Protein AF-A0A645BBX8-F1 (afdb_monomer)

Foldseek 3Di:
DKDKDKAWALAPVRRLVRRCVVVVHDSVQKDKDWPDGWDQDPPNPDTDITIMMIMHDDDDDDDDDPPDPDPPLVVLLVQLQVLLVVVCVVVVNPFWHWDWDDDRLEIEIEIDDPSDCVCCPDLNPNVVVSQVVSQVRSVVDDDDRHRYHYDYPNSVVVSLVVLLVVLVVVLVVCQVQQDKDKDFFDDPVSVVSSQVSVVVDAQKHKDWDDDPRRITIMIGGPDRDDDPPPPPPDDPPPPPPPPPDDDDDDDDDDDDDDDDDDDDDDDDDDDDDDDDDPPDPDDDPDDDDPDDPDDDDDDPPPVVPPDPPDDDDDD

Secondary structure (DSSP, 8-state):
-EEEEEEEESSHHHHHHHHHHHHTS-GGG-EEEEEE--EE-TTSS-EEPEEEEEEEEPPPS----------S-HHHHHHHHHHHHHHHHHTT--SEEEEEEEETTEEEEEEEE---HHHH-GGGHHHHHHHHHHHHHHTTSSSSPPEEEEEETTHHHHHHHHHHHHHHHHHHHHHHH---EEPPP--HHHHHHHHHHHHTSTTEEEEEES-TTS-EEEEEESSPPPP--S--SSSSSS--------PPP------------------------------------PPPPP----S--PPPPGGGGGS-SS-----

Organism: NCBI:txid1076179

InterPro domains:
  IPR001374 R3H domain [PF01424] (162-220)
  IPR001374 R3H domain [PS51061] (157-223)
  IPR001374 R3H domain [SM00393] (143-222)
  IPR015946 K homology domain-like, alpha/beta [G3DSA:3.30.300.20] (77-157)
  IPR032782 RNA-binding protein KhpB, N-terminal [PF14804] (8-54)
  IPR032782 RNA-binding protein KhpB, N-terminal [SM01245] (6-57)
  IPR034079 RNA-binding protein KhpB, R3H domain [cd02644] (156-220)
  IPR036867 R3H domain superfamily [G3DSA:3.30.1370.50] (158-240)
  IPR036867 R3H domain superfamily [SSF82708] (163-222)
  IPR038008 Jag, KH domain [cd02414] (79-158)
  IPR038247 Jag, N-terminal domain superfamily [G3DSA:3.30.30.80] (2-55)
  IPR039247 RNA-binding protein KhpB [MF_00867] (4-222)
  IPR039247 RNA-binding protein KhpB [NF041568] (5-220)
  IPR039247 RNA-binding protein KhpB [PTHR35800] (4-221)

Sequence (315 aa):
MIREIIATGRTVDAAIDAGCEQLGLPRDEIDFEIIEMPHKGFLGLSQTPAKVRVFKEEPDAEVPETSEKVPDLGGKIQVAQQYVLDIVKAMGLDQVTVSATQEENNVTLKINGDVSGVAIGRRGETLDALQYLTGLAANRVEGDYLRVIIDSGNYRERRRNTLEQLAKKLAAAVIKTGRNTTLEPMNPYERRIIHATISEIEGVTSASVGEEPNRCVIISSTNPRPQPSGDRYDNRSRNKPNRSGSRPSGGHRDGNFRGNSGNNHGVNRDNRDSRDGNRNRGPRREKPAPYKESSKREVAPAEAVNQPLYGKIDL

pLDDT: mean 73.35, std 19.34, range [34.62, 97.62]

Structure (mmCIF, N/CA/C/O backbone):
data_AF-A0A645BBX8-F1
#
_entry.id   AF-A0A645BBX8-F1
#
loop_
_atom_site.group_PDB
_atom_site.id
_atom_site.type_symbol
_atom_site.label_atom_id
_atom_site.label_alt_id
_atom_site.label_comp_id
_atom_site.label_asym_id
_atom_site.label_entity_id
_atom_site.label_seq_id
_atom_site.pdbx_PDB_ins_code
_atom_site.Cartn_x
_atom_site.Cartn_y
_atom_site.Cartn_z
_atom_site.occupancy
_atom_site.B_iso_or_equiv
_atom_site.auth_seq_id
_atom_site.auth_comp_id
_atom_site.auth_asym_id
_atom_site.auth_atom_id
_atom_site.pdbx_PDB_model_num
ATOM 1 N N . MET A 1 1 ? 2.340 -1.972 33.700 1.00 53.44 1 MET A N 1
ATOM 2 C CA . MET A 1 1 ? 1.983 -3.163 34.543 1.00 53.44 1 MET A CA 1
ATOM 3 C C . MET A 1 1 ? 1.667 -2.725 35.981 1.00 53.44 1 MET A C 1
ATOM 5 O O . MET A 1 1 ? 2.307 -1.792 36.446 1.00 53.44 1 MET A O 1
ATOM 9 N N . ILE A 1 2 ? 0.743 -3.384 36.706 1.00 73.75 2 ILE A N 1
ATOM 10 C CA . ILE A 1 2 ? 0.444 -3.069 38.126 1.00 73.75 2 ILE A CA 1
ATOM 11 C C . ILE A 1 2 ? 1.350 -3.901 39.043 1.00 73.75 2 ILE A C 1
ATOM 13 O O . ILE A 1 2 ? 1.329 -5.132 38.977 1.00 73.75 2 ILE A O 1
ATOM 17 N N . ARG A 1 3 ? 2.134 -3.242 39.904 1.00 77.31 3 ARG A N 1
ATOM 18 C CA . ARG A 1 3 ? 2.897 -3.896 40.980 1.00 77.31 3 ARG A CA 1
ATOM 19 C C . ARG A 1 3 ? 2.106 -3.789 42.276 1.00 77.31 3 ARG A C 1
ATOM 21 O O . ARG A 1 3 ? 1.804 -2.677 42.694 1.00 77.31 3 ARG A O 1
ATOM 28 N N . GLU A 1 4 ? 1.792 -4.915 42.914 1.00 82.62 4 GLU A N 1
ATOM 29 C CA . GLU A 1 4 ? 1.041 -4.946 44.175 1.00 82.62 4 GLU A CA 1
ATOM 30 C C . GLU A 1 4 ? 1.699 -5.828 45.240 1.00 82.62 4 GLU A C 1
ATOM 32 O O . GLU A 1 4 ? 2.286 -6.867 44.931 1.00 82.62 4 GLU A O 1
ATOM 37 N N . ILE A 1 5 ? 1.581 -5.412 46.502 1.00 84.81 5 ILE A N 1
ATOM 38 C CA . ILE A 1 5 ? 2.051 -6.133 47.688 1.00 84.81 5 ILE A CA 1
ATOM 39 C C . ILE A 1 5 ? 1.007 -6.002 48.803 1.00 84.81 5 ILE A C 1
ATOM 41 O O . ILE A 1 5 ? 0.393 -4.953 48.986 1.00 84.81 5 ILE A O 1
ATOM 45 N N . ILE A 1 6 ? 0.805 -7.072 49.575 1.00 87.56 6 ILE A N 1
ATOM 46 C CA . ILE A 1 6 ? -0.043 -7.054 50.772 1.00 87.56 6 ILE A CA 1
ATOM 47 C C . ILE A 1 6 ? 0.866 -7.051 51.998 1.00 87.56 6 ILE A C 1
ATOM 49 O O . ILE A 1 6 ? 1.561 -8.032 52.262 1.00 87.56 6 ILE A O 1
ATOM 53 N N . ALA A 1 7 ? 0.833 -5.960 52.756 1.00 85.31 7 ALA A N 1
ATOM 54 C CA . ALA A 1 7 ? 1.637 -5.775 53.955 1.00 85.31 7 ALA A CA 1
ATOM 55 C C . ALA A 1 7 ? 0.769 -5.803 55.220 1.00 85.31 7 ALA A C 1
ATOM 57 O O . ALA A 1 7 ? -0.411 -5.438 55.214 1.00 85.31 7 ALA A O 1
ATOM 58 N N . THR A 1 8 ? 1.361 -6.259 56.326 1.00 86.06 8 THR A N 1
ATOM 59 C CA . THR A 1 8 ? 0.680 -6.374 57.621 1.00 86.06 8 THR A CA 1
ATOM 60 C C . THR A 1 8 ? 1.429 -5.616 58.708 1.00 86.06 8 THR A C 1
ATOM 62 O O . THR A 1 8 ? 2.644 -5.764 58.820 1.00 86.06 8 THR A O 1
ATOM 65 N N . GLY A 1 9 ? 0.717 -4.866 59.549 1.00 85.12 9 GLY A N 1
ATOM 66 C CA . GLY A 1 9 ? 1.308 -4.015 60.585 1.00 85.12 9 GLY A CA 1
ATOM 67 C C . GLY A 1 9 ? 0.470 -3.948 61.859 1.00 85.12 9 GLY A C 1
ATOM 68 O O . GLY A 1 9 ? -0.694 -4.333 61.888 1.00 85.12 9 GLY A O 1
ATOM 69 N N . ARG A 1 10 ? 1.056 -3.458 62.959 1.00 82.69 10 ARG A N 1
ATOM 70 C CA . ARG A 1 10 ? 0.317 -3.259 64.227 1.00 82.69 10 ARG A CA 1
ATOM 71 C C . ARG A 1 10 ? -0.706 -2.123 64.141 1.00 82.69 10 ARG A C 1
ATOM 73 O O . ARG A 1 10 ? -1.694 -2.127 64.866 1.00 82.69 10 ARG A O 1
ATOM 80 N N . THR A 1 11 ? -0.456 -1.164 63.261 1.00 85.50 11 THR A N 1
ATOM 81 C CA . THR A 1 11 ? -1.343 -0.057 62.903 1.00 85.50 11 THR A CA 1
ATOM 82 C C . THR A 1 11 ? -1.445 0.011 61.383 1.00 85.50 11 THR A C 1
ATOM 84 O O . THR A 1 11 ? -0.630 -0.593 60.683 1.00 85.50 11 THR A O 1
ATOM 87 N N . VAL A 1 12 ? -2.440 0.738 60.873 1.00 82.25 12 VAL A N 1
ATOM 88 C CA . VAL A 1 12 ? -2.598 0.958 59.428 1.00 82.25 12 VAL A CA 1
ATOM 89 C C . VAL A 1 12 ? -1.355 1.641 58.851 1.00 82.25 12 VAL A C 1
ATOM 91 O O . VAL A 1 12 ? -0.810 1.153 57.870 1.00 82.25 12 VAL A O 1
ATOM 94 N N . ASP A 1 13 ? -0.838 2.683 59.509 1.00 83.50 13 ASP A N 1
ATOM 95 C CA . ASP A 1 13 ? 0.387 3.362 59.065 1.00 83.50 13 ASP A CA 1
ATOM 96 C C . ASP A 1 13 ? 1.603 2.428 59.057 1.00 83.50 13 ASP A C 1
ATOM 98 O O . ASP A 1 13 ? 2.333 2.390 58.076 1.00 83.50 13 ASP A O 1
ATOM 102 N N . ALA A 1 14 ? 1.765 1.578 60.078 1.00 84.88 14 ALA A N 1
ATOM 103 C CA . ALA A 1 14 ? 2.860 0.607 60.103 1.00 84.88 14 ALA A CA 1
ATOM 104 C C . ALA A 1 14 ? 2.746 -0.455 58.992 1.00 84.88 14 ALA A C 1
ATOM 106 O O . ALA A 1 14 ? 3.757 -1.007 58.565 1.00 84.88 14 ALA A O 1
ATOM 107 N N . ALA A 1 15 ? 1.527 -0.772 58.542 1.00 86.44 15 ALA A N 1
ATOM 108 C CA . ALA A 1 15 ? 1.305 -1.667 57.409 1.00 86.44 15 ALA A CA 1
ATOM 109 C C . ALA A 1 15 ? 1.609 -0.972 56.070 1.00 86.44 15 ALA A C 1
ATOM 111 O O . ALA A 1 15 ? 2.170 -1.605 55.179 1.00 86.44 15 ALA A O 1
ATOM 112 N N . ILE A 1 16 ? 1.293 0.323 55.946 1.00 83.44 16 ILE A N 1
ATOM 113 C CA . ILE A 1 16 ? 1.633 1.145 54.775 1.00 83.44 16 ILE A CA 1
ATOM 114 C C . ILE A 1 16 ? 3.151 1.288 54.652 1.00 83.44 16 ILE A C 1
ATOM 116 O O . ILE A 1 16 ? 3.689 1.011 53.584 1.00 83.44 16 ILE A O 1
ATOM 120 N N . ASP A 1 17 ? 3.845 1.642 55.736 1.00 86.56 17 ASP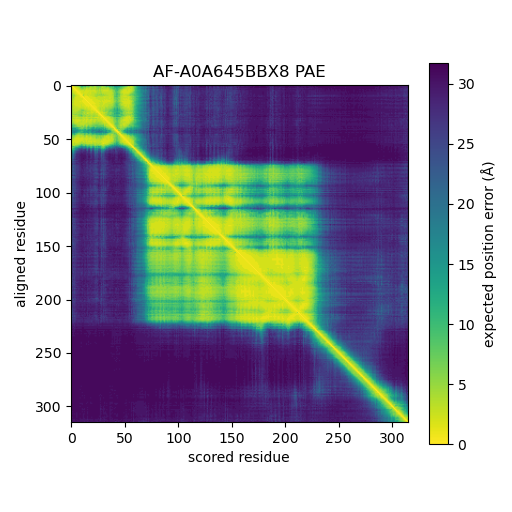 A N 1
ATOM 121 C CA . ASP A 1 17 ? 5.301 1.833 55.735 1.00 86.56 17 ASP A CA 1
ATOM 122 C C . ASP A 1 17 ? 6.034 0.539 55.339 1.00 86.56 17 ASP A C 1
ATOM 124 O O . ASP A 1 17 ? 6.927 0.559 54.492 1.00 86.56 17 ASP A O 1
ATOM 128 N N . ALA A 1 18 ? 5.588 -0.609 55.866 1.00 85.19 18 ALA A N 1
ATOM 129 C CA . ALA A 1 18 ? 6.120 -1.919 55.491 1.00 85.19 18 ALA A CA 1
ATOM 130 C C . ALA A 1 18 ? 5.850 -2.273 54.016 1.00 85.19 18 ALA A C 1
ATOM 132 O O . ALA A 1 18 ? 6.687 -2.900 53.367 1.00 85.19 18 ALA A O 1
ATOM 133 N N . GLY A 1 19 ? 4.695 -1.875 53.472 1.00 84.56 19 GLY A N 1
ATOM 134 C CA . GLY A 1 19 ? 4.374 -2.060 52.055 1.00 84.56 19 GLY A CA 1
ATOM 135 C C . GLY A 1 19 ? 5.202 -1.162 51.133 1.00 84.56 19 GLY A C 1
ATOM 136 O O . GLY A 1 19 ? 5.660 -1.621 50.088 1.00 84.56 19 GLY A O 1
ATOM 137 N N . CYS A 1 20 ? 5.464 0.082 51.544 1.00 84.12 20 CYS A N 1
ATOM 138 C CA . CYS A 1 20 ? 6.323 1.023 50.819 1.00 84.12 20 CYS A CA 1
ATOM 139 C C . CYS A 1 20 ? 7.777 0.530 50.768 1.00 84.12 20 CYS A C 1
ATOM 141 O O . CYS A 1 20 ? 8.402 0.552 49.708 1.00 84.12 20 CYS A O 1
ATOM 143 N N . GLU A 1 21 ? 8.297 0.014 51.888 1.00 84.44 21 GLU A N 1
ATOM 144 C CA . GLU A 1 21 ? 9.649 -0.552 51.969 1.00 84.44 21 GLU A CA 1
ATOM 145 C C . GLU A 1 21 ? 9.804 -1.792 51.073 1.00 84.44 21 GLU A C 1
ATOM 147 O O . GLU A 1 21 ? 10.814 -1.937 50.385 1.00 84.44 21 GLU A O 1
ATOM 152 N N . GLN A 1 22 ? 8.779 -2.650 51.007 1.00 81.19 22 GLN A N 1
ATOM 153 C CA . GLN A 1 22 ? 8.786 -3.834 50.139 1.00 81.19 22 GLN A CA 1
ATOM 154 C C . GLN A 1 22 ? 8.661 -3.495 48.646 1.00 81.19 22 GLN A C 1
ATOM 156 O O . GLN A 1 22 ? 9.230 -4.207 47.817 1.00 81.19 22 GLN A O 1
ATOM 161 N N . LEU A 1 23 ? 7.948 -2.421 48.292 1.00 80.56 23 LEU A N 1
ATOM 162 C CA . LEU A 1 23 ? 7.857 -1.922 46.913 1.00 80.56 23 LEU A CA 1
ATOM 163 C C . LEU A 1 23 ? 9.041 -1.028 46.509 1.00 80.56 23 LEU A C 1
ATOM 165 O O . LEU A 1 23 ? 9.215 -0.764 45.320 1.00 80.56 23 LEU A O 1
ATOM 169 N N . GLY A 1 24 ? 9.862 -0.585 47.468 1.00 80.06 24 GLY A N 1
ATOM 170 C CA . GLY A 1 24 ? 11.028 0.269 47.233 1.00 80.06 24 GLY A CA 1
ATOM 171 C C . GLY A 1 24 ? 10.678 1.686 46.768 1.00 80.06 24 GLY A C 1
ATOM 172 O O . GLY A 1 24 ? 11.478 2.316 46.078 1.00 80.06 24 GLY A O 1
ATOM 173 N N . LEU A 1 25 ? 9.481 2.171 47.104 1.00 80.38 25 LEU A N 1
ATOM 174 C CA . LEU A 1 25 ? 8.920 3.428 46.610 1.00 80.38 25 LEU A CA 1
ATOM 175 C C . LEU A 1 25 ? 8.439 4.303 47.782 1.00 80.38 25 LEU A C 1
ATOM 177 O O . LEU A 1 25 ? 8.025 3.770 48.814 1.00 80.38 25 LEU A O 1
ATOM 181 N N . PRO A 1 26 ? 8.513 5.641 47.669 1.00 81.00 26 PRO A N 1
ATOM 182 C CA . PRO A 1 26 ? 8.043 6.539 48.720 1.00 81.00 26 PRO A CA 1
ATOM 183 C C . PRO A 1 26 ? 6.508 6.532 48.804 1.00 81.00 26 PRO A C 1
ATOM 185 O O . PRO A 1 26 ? 5.828 6.331 47.800 1.00 81.00 26 PRO A O 1
ATOM 188 N N . ARG A 1 27 ? 5.962 6.808 49.998 1.00 76.81 27 ARG A N 1
ATOM 189 C CA . ARG A 1 27 ? 4.511 6.817 50.293 1.00 76.81 27 ARG A CA 1
ATOM 190 C C . ARG A 1 27 ? 3.691 7.699 49.342 1.00 76.81 27 ARG A C 1
ATOM 192 O O . ARG A 1 27 ? 2.515 7.436 49.133 1.00 76.81 27 ARG A O 1
ATOM 199 N N . ASP A 1 28 ? 4.322 8.712 48.763 1.00 77.69 28 ASP A N 1
ATOM 200 C CA . ASP A 1 28 ? 3.684 9.708 47.903 1.00 77.69 28 ASP A CA 1
ATOM 201 C C . ASP A 1 28 ? 3.476 9.214 46.456 1.00 77.69 28 ASP A C 1
ATOM 203 O O . ASP A 1 28 ? 2.797 9.870 45.672 1.00 77.69 28 ASP A O 1
ATOM 207 N N . GLU A 1 29 ? 4.055 8.064 46.091 1.00 73.06 29 GLU A N 1
ATOM 208 C CA . GLU A 1 29 ? 3.995 7.493 44.737 1.00 73.06 29 GLU A CA 1
ATOM 209 C C . GLU A 1 29 ? 3.199 6.184 44.656 1.00 73.06 29 GLU A C 1
ATOM 211 O O . GLU A 1 29 ? 3.282 5.474 43.649 1.00 73.06 29 GLU A O 1
ATOM 216 N N . ILE A 1 30 ? 2.485 5.820 45.721 1.00 77.69 30 ILE A N 1
ATOM 217 C CA . ILE A 1 30 ? 1.833 4.520 45.827 1.00 77.69 30 ILE A CA 1
ATOM 218 C C . ILE A 1 30 ? 0.402 4.673 46.340 1.00 77.69 30 ILE A C 1
ATOM 220 O O . ILE A 1 30 ? 0.152 5.398 47.303 1.00 77.69 30 ILE A O 1
ATOM 224 N N . ASP A 1 31 ? -0.522 3.930 45.738 1.00 82.81 31 ASP A N 1
ATOM 225 C CA . ASP A 1 31 ? -1.901 3.835 46.196 1.00 82.81 31 ASP A CA 1
ATOM 226 C C . ASP A 1 31 ? -2.056 2.682 47.193 1.00 82.81 31 ASP A C 1
ATOM 228 O O . ASP A 1 31 ? -1.385 1.647 47.107 1.00 82.81 31 ASP A O 1
ATOM 232 N N . PHE A 1 32 ? -2.946 2.845 48.173 1.00 82.62 32 PHE A N 1
ATOM 233 C CA . PHE A 1 32 ? -3.190 1.815 49.177 1.00 82.62 32 PHE A CA 1
ATOM 234 C C . PHE A 1 32 ? -4.673 1.624 49.490 1.00 82.62 32 PHE A C 1
ATOM 236 O O . PHE A 1 32 ? -5.467 2.562 49.524 1.00 82.62 32 PHE A O 1
ATOM 243 N N . GLU A 1 33 ? -5.031 0.379 49.780 1.00 83.38 33 GLU A N 1
ATOM 244 C CA . GLU A 1 33 ? -6.371 -0.055 50.151 1.00 83.38 33 GLU A CA 1
ATOM 245 C C . GLU A 1 33 ? -6.303 -0.823 51.479 1.00 83.38 33 GLU A C 1
ATOM 247 O O . GLU A 1 33 ? -5.550 -1.790 51.634 1.00 83.38 33 GLU A O 1
ATOM 252 N N . ILE A 1 34 ? -7.080 -0.383 52.471 1.00 86.31 34 ILE A N 1
ATOM 253 C CA . ILE A 1 34 ? -7.120 -1.016 53.794 1.00 86.31 34 ILE A CA 1
ATOM 254 C C . ILE A 1 34 ? -8.051 -2.225 53.719 1.00 86.31 34 ILE A C 1
ATOM 256 O O . ILE A 1 34 ? -9.268 -2.072 53.652 1.00 86.31 34 ILE A O 1
ATOM 260 N N . ILE A 1 35 ? -7.476 -3.425 53.771 1.00 86.25 35 ILE A N 1
ATOM 261 C CA . ILE A 1 35 ? -8.235 -4.681 53.744 1.00 86.25 35 ILE A CA 1
ATOM 262 C C . ILE A 1 35 ? -8.792 -4.994 55.136 1.00 86.25 35 ILE A C 1
ATOM 264 O O . ILE A 1 35 ? -9.928 -5.439 55.273 1.00 86.25 35 ILE A O 1
ATOM 268 N N . GLU A 1 36 ? -7.993 -4.776 56.184 1.00 81.12 36 GLU A N 1
ATOM 269 C CA . GLU A 1 36 ? -8.355 -5.162 57.549 1.00 81.12 36 GLU A CA 1
ATOM 270 C C . GLU A 1 36 ? -7.859 -4.113 58.548 1.00 81.12 36 GLU A C 1
ATOM 272 O O . GLU A 1 36 ? -6.668 -3.790 58.586 1.00 81.12 36 GLU A O 1
ATOM 277 N N . MET A 1 37 ? -8.774 -3.563 59.353 1.00 78.38 37 MET A N 1
ATOM 278 C CA . MET A 1 37 ? -8.431 -2.603 60.404 1.00 78.38 37 MET A CA 1
ATOM 279 C C . MET A 1 37 ? -7.909 -3.327 61.650 1.00 78.38 37 MET A C 1
ATOM 281 O O . MET A 1 37 ? -8.449 -4.371 62.022 1.00 78.38 37 MET A O 1
ATOM 285 N N . PRO A 1 38 ? -6.913 -2.761 62.351 1.00 80.75 38 PRO A N 1
ATOM 286 C CA . PRO A 1 38 ? -6.409 -3.355 63.577 1.00 80.75 38 PRO A CA 1
ATOM 287 C C . PRO A 1 38 ? -7.472 -3.247 64.674 1.00 80.75 38 PRO A C 1
ATOM 289 O O . PRO A 1 38 ? -7.859 -2.144 65.067 1.00 80.75 38 PRO A O 1
ATOM 292 N N . HIS A 1 39 ? -7.935 -4.383 65.197 1.00 77.94 39 HIS A N 1
ATOM 293 C CA . HIS A 1 39 ? -8.895 -4.407 66.297 1.00 77.94 39 HIS A CA 1
ATOM 294 C C . HIS A 1 39 ? -8.288 -5.039 67.553 1.00 77.94 39 HIS A C 1
ATOM 296 O O . HIS A 1 39 ? -7.735 -6.145 67.531 1.00 77.94 39 HIS A O 1
ATOM 302 N N . LYS A 1 40 ? -8.433 -4.336 68.682 1.00 68.44 40 LYS A N 1
ATOM 303 C CA . LYS A 1 40 ? -8.014 -4.799 70.008 1.00 68.44 40 LYS A CA 1
ATOM 304 C C . LYS A 1 40 ? -9.232 -5.345 70.756 1.00 68.44 40 LYS A C 1
ATOM 306 O O . LYS A 1 40 ? -10.139 -4.594 71.096 1.00 68.44 40 LYS A O 1
ATOM 311 N N . GLY A 1 41 ? -9.261 -6.654 71.009 1.00 65.69 41 GLY A N 1
ATOM 312 C CA . GLY A 1 41 ? -10.355 -7.304 71.740 1.00 65.69 41 GLY A CA 1
ATOM 313 C C . GLY A 1 41 ? -10.486 -6.831 73.199 1.00 65.69 41 GLY A C 1
ATOM 314 O O . GLY A 1 41 ? -9.504 -6.426 73.824 1.00 65.69 41 GLY A O 1
ATOM 315 N N . PHE A 1 42 ? -11.699 -6.939 73.758 1.00 53.00 42 PHE A N 1
ATOM 316 C CA . PHE A 1 42 ? -12.151 -6.319 75.022 1.00 53.00 42 PHE A CA 1
ATOM 317 C C . PHE A 1 42 ? -11.406 -6.724 76.318 1.00 53.00 42 PHE A C 1
ATOM 319 O O . PHE A 1 42 ? -11.671 -6.161 77.371 1.00 53.00 42 PHE A O 1
ATOM 326 N N . LEU A 1 43 ? -10.426 -7.630 76.285 1.00 63.38 43 LEU A N 1
ATOM 327 C CA . LEU A 1 43 ? -9.606 -7.991 77.459 1.00 63.38 43 LEU A CA 1
ATOM 328 C C . LEU A 1 43 ? -8.112 -8.173 77.126 1.00 63.38 43 LEU A C 1
ATOM 330 O O . LEU A 1 43 ? -7.387 -8.858 77.837 1.00 63.38 43 LEU A O 1
ATOM 334 N N . GLY A 1 44 ? -7.627 -7.585 76.025 1.00 60.31 44 GLY A N 1
ATOM 335 C CA . GLY A 1 44 ? -6.199 -7.608 75.666 1.00 60.31 44 GLY A CA 1
ATOM 336 C C . GLY A 1 44 ? -5.651 -8.955 75.166 1.00 60.31 44 GLY A C 1
ATOM 337 O O . GLY A 1 44 ? -4.473 -9.030 74.835 1.00 60.31 44 GLY A O 1
ATOM 338 N N . LEU A 1 45 ? -6.496 -9.988 75.065 1.00 65.44 45 LEU A N 1
ATOM 339 C CA . LEU A 1 45 ? -6.123 -11.369 74.715 1.00 65.44 45 LEU A CA 1
ATOM 340 C C . LEU A 1 45 ? -6.096 -11.667 73.203 1.00 65.44 45 LEU A C 1
ATOM 342 O O . LEU A 1 45 ? -5.612 -12.718 72.799 1.00 65.44 45 LEU A O 1
ATOM 346 N N . SER A 1 46 ? -6.603 -10.767 72.355 1.00 60.94 46 SER A N 1
ATOM 347 C CA . SER A 1 46 ? -6.607 -10.946 70.899 1.00 60.94 46 SER A CA 1
ATOM 348 C C . SER A 1 46 ? -6.347 -9.609 70.205 1.00 60.94 46 SER A C 1
ATOM 350 O O . SER A 1 46 ? -7.079 -8.637 70.418 1.00 60.94 46 SER A O 1
ATOM 352 N N . GLN A 1 47 ? -5.260 -9.553 69.433 1.00 72.12 47 GLN A N 1
ATOM 353 C CA . GLN A 1 47 ? -4.886 -8.423 68.584 1.00 72.12 47 GLN A CA 1
ATOM 354 C C . GLN A 1 47 ? -4.846 -8.920 67.142 1.00 72.12 47 GLN A C 1
ATOM 356 O O . GLN A 1 47 ? -4.079 -9.828 66.824 1.00 72.12 47 GLN A O 1
ATOM 361 N N . THR A 1 48 ? -5.677 -8.332 66.287 1.00 76.62 48 THR A N 1
ATOM 362 C CA . THR A 1 48 ? -5.621 -8.556 64.839 1.00 76.62 48 THR A CA 1
ATOM 363 C C . THR A 1 48 ? -4.736 -7.472 64.218 1.00 76.62 48 THR A C 1
ATOM 365 O O . THR A 1 48 ? -4.948 -6.290 64.504 1.00 76.62 48 THR A O 1
ATOM 368 N N . PRO A 1 49 ? -3.691 -7.834 63.450 1.00 82.12 49 PRO A N 1
ATOM 369 C CA . PRO A 1 49 ? -2.859 -6.850 62.770 1.00 82.12 49 PRO A CA 1
ATOM 370 C C . PRO A 1 49 ? -3.638 -6.204 61.619 1.00 82.12 49 PRO A C 1
ATOM 372 O O . PRO A 1 49 ? -4.477 -6.844 60.989 1.00 82.12 49 PRO A O 1
ATOM 375 N N . ALA A 1 50 ? -3.322 -4.947 61.324 1.00 85.69 50 ALA A N 1
ATOM 376 C CA . ALA A 1 50 ? -3.811 -4.266 60.137 1.00 85.69 50 ALA A CA 1
ATOM 377 C C . ALA A 1 50 ? -3.262 -4.952 58.881 1.00 85.69 50 ALA A C 1
ATOM 379 O O . ALA A 1 50 ? -2.075 -5.292 58.844 1.00 85.69 50 ALA A O 1
ATOM 380 N N . LYS A 1 51 ? -4.094 -5.112 57.851 1.00 85.88 51 LYS A N 1
ATOM 381 C CA . LYS A 1 51 ? -3.669 -5.565 56.519 1.00 85.88 51 LYS A CA 1
ATOM 382 C C . LYS A 1 51 ? -3.980 -4.491 55.493 1.00 85.88 51 LYS A C 1
ATOM 384 O O . LYS A 1 51 ? -5.120 -4.032 55.407 1.00 85.88 51 LYS A O 1
ATOM 389 N N . VAL A 1 52 ? -2.977 -4.117 54.712 1.00 84.94 52 VAL A N 1
ATOM 390 C CA . VAL A 1 52 ? -3.082 -3.069 53.696 1.00 84.94 52 VAL A CA 1
ATOM 391 C C . VAL A 1 52 ? -2.500 -3.598 52.391 1.00 84.94 52 VAL A C 1
ATOM 393 O O . VAL A 1 52 ? -1.399 -4.149 52.370 1.00 84.94 52 VAL A O 1
ATOM 396 N N . ARG A 1 53 ? -3.258 -3.457 51.305 1.00 83.62 53 ARG A N 1
ATOM 397 C CA . ARG A 1 53 ? -2.782 -3.689 49.942 1.00 83.62 53 ARG A CA 1
ATOM 398 C C . ARG A 1 53 ? -2.186 -2.393 49.436 1.00 83.62 53 ARG A C 1
ATOM 400 O O . ARG A 1 53 ? -2.846 -1.364 49.479 1.00 83.62 53 ARG A O 1
ATOM 407 N N . VAL A 1 54 ? -0.952 -2.457 48.977 1.00 84.12 54 VAL A N 1
ATOM 408 C CA . VAL A 1 54 ? -0.193 -1.320 48.476 1.00 84.12 54 VAL A CA 1
ATOM 409 C C . VAL A 1 54 ? 0.139 -1.628 47.017 1.00 84.12 54 VAL A C 1
ATOM 411 O O . VAL A 1 54 ? 0.665 -2.705 46.726 1.00 84.12 54 VAL A O 1
ATOM 414 N N . PHE A 1 55 ? -0.227 -0.746 46.089 1.00 79.56 55 PHE A N 1
ATOM 415 C CA . PHE A 1 55 ? -0.055 -0.974 44.657 1.00 79.56 55 PHE A CA 1
ATOM 416 C C . PHE A 1 55 ? 0.346 0.301 43.914 1.00 79.56 55 PHE A C 1
ATOM 418 O O . PHE A 1 55 ? -0.085 1.399 44.251 1.00 79.56 55 PHE A O 1
ATOM 425 N N . LYS A 1 56 ? 1.179 0.148 42.883 1.00 78.75 56 LYS A N 1
ATOM 426 C CA . LYS A 1 56 ? 1.552 1.228 41.964 1.00 78.75 56 LYS A CA 1
ATOM 427 C C . LYS A 1 56 ? 1.303 0.791 40.531 1.00 78.75 56 LYS A C 1
ATOM 429 O O . LYS A 1 56 ? 1.746 -0.280 40.100 1.00 78.75 56 LYS A O 1
ATOM 434 N N . GLU A 1 57 ? 0.612 1.646 39.796 1.00 67.94 57 GLU A N 1
ATOM 435 C CA . GLU A 1 57 ? 0.474 1.542 38.353 1.00 67.94 57 GLU A CA 1
ATOM 436 C C . GLU A 1 57 ? 1.682 2.244 37.721 1.00 67.94 57 GLU A C 1
ATOM 438 O O . GLU A 1 57 ? 1.785 3.469 37.719 1.00 67.94 57 GLU A O 1
ATOM 443 N N . GLU A 1 58 ? 2.672 1.467 37.272 1.00 57.84 58 GLU A N 1
ATOM 444 C CA . GLU A 1 58 ? 3.788 2.037 36.516 1.00 57.84 58 GLU A CA 1
ATOM 445 C C . GLU A 1 58 ? 3.313 2.326 35.082 1.00 57.84 58 GLU A C 1
ATOM 447 O O . GLU A 1 58 ? 2.857 1.389 34.408 1.00 57.84 58 GLU A O 1
ATOM 452 N N . PRO A 1 59 ? 3.423 3.581 34.598 1.00 52.19 59 PRO A N 1
ATOM 453 C CA . PRO A 1 59 ? 3.222 3.883 33.191 1.00 52.19 59 PRO A CA 1
ATOM 454 C C . PRO A 1 59 ? 4.357 3.230 32.401 1.00 52.19 59 PRO A C 1
ATOM 456 O O . PRO A 1 59 ? 5.537 3.470 32.670 1.00 52.19 59 PRO A O 1
ATOM 459 N N . ASP A 1 60 ? 4.003 2.364 31.453 1.00 49.47 60 ASP A N 1
ATOM 460 C CA . ASP A 1 60 ? 4.979 1.759 30.553 1.00 49.47 60 ASP A CA 1
ATOM 461 C C . ASP A 1 60 ? 5.711 2.878 29.784 1.00 49.47 60 ASP A C 1
ATOM 463 O O . ASP A 1 60 ? 5.110 3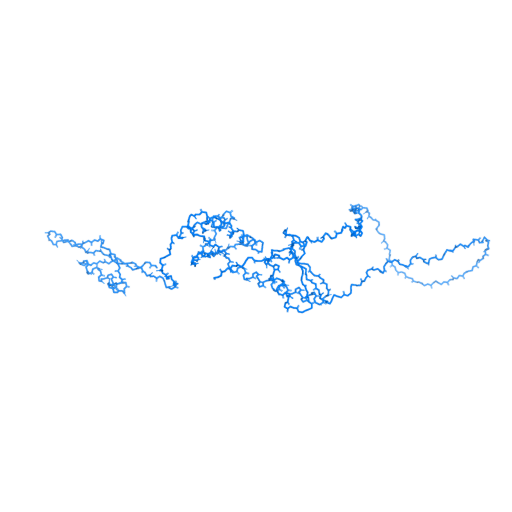.854 29.331 1.00 49.47 60 ASP A O 1
ATOM 467 N N . ALA A 1 61 ? 7.035 2.756 29.698 1.00 49.72 61 ALA A N 1
ATOM 468 C CA . ALA A 1 61 ? 7.916 3.764 29.131 1.00 49.72 61 ALA A CA 1
ATOM 469 C C . ALA A 1 61 ? 7.554 4.127 27.675 1.00 49.72 61 ALA A C 1
ATOM 471 O O . ALA A 1 61 ? 7.543 3.274 26.792 1.00 49.72 61 ALA A O 1
ATOM 472 N N . GLU A 1 62 ? 7.338 5.428 27.471 1.00 53.62 62 GLU A N 1
ATOM 473 C CA . GLU A 1 62 ? 7.542 6.212 26.246 1.00 53.62 62 GLU A CA 1
ATOM 474 C C . GLU A 1 62 ? 6.928 5.691 24.932 1.00 53.62 62 GLU A C 1
ATOM 476 O O . GLU A 1 62 ? 7.603 5.136 24.067 1.00 53.62 62 GLU A O 1
ATOM 481 N N . VAL A 1 63 ? 5.679 6.092 24.685 1.00 44.12 63 VAL A N 1
ATOM 482 C CA . VAL A 1 63 ? 5.303 6.710 23.401 1.00 44.12 63 VAL A CA 1
ATOM 483 C C . VAL A 1 63 ? 4.522 7.984 23.755 1.00 44.12 63 VAL A C 1
ATOM 485 O O . VAL A 1 63 ? 3.638 7.914 24.608 1.00 44.12 63 VAL A O 1
ATOM 488 N N . PRO A 1 64 ? 4.870 9.168 23.216 1.00 44.09 64 PRO A N 1
ATOM 489 C CA . PRO A 1 64 ? 4.301 10.430 23.670 1.00 44.09 64 PRO A CA 1
ATOM 490 C C . PRO A 1 64 ? 2.846 10.539 23.208 1.00 44.09 64 PRO A C 1
ATOM 492 O O . PRO A 1 64 ? 2.575 10.945 22.083 1.00 44.09 64 PRO A O 1
ATOM 495 N N . GLU A 1 65 ? 1.903 10.204 24.081 1.00 45.66 65 GLU A N 1
ATOM 496 C CA . GLU A 1 65 ? 0.507 10.591 23.910 1.00 45.66 65 GLU A CA 1
ATOM 497 C C . GLU A 1 65 ? 0.286 11.907 24.651 1.00 45.66 65 GLU A C 1
ATOM 499 O O . GLU A 1 65 ? -0.021 11.971 25.842 1.00 45.66 65 GLU A O 1
ATOM 504 N N . THR A 1 66 ? 0.505 12.998 23.921 1.00 43.12 66 THR A N 1
ATOM 505 C CA . THR A 1 66 ? 0.030 14.323 24.301 1.00 43.12 66 THR A CA 1
ATOM 506 C C . THR A 1 66 ? -1.497 14.271 24.345 1.00 43.12 66 THR A C 1
ATOM 508 O O . THR A 1 66 ? -2.171 14.414 23.330 1.00 43.12 66 THR A O 1
ATOM 511 N N . SER A 1 67 ? -2.045 14.027 25.535 1.00 57.09 67 SER A N 1
ATOM 512 C CA . SER A 1 67 ? -3.466 14.179 25.838 1.00 57.09 67 SER A CA 1
ATOM 513 C C . SER A 1 67 ? -3.835 15.667 25.827 1.00 57.09 67 SER A C 1
ATOM 515 O O . SER A 1 67 ? -4.028 16.290 26.873 1.00 57.09 67 SER A O 1
ATOM 517 N N . GLU A 1 68 ? -3.972 16.239 24.636 1.00 47.72 68 GLU A N 1
ATOM 518 C CA . GLU A 1 68 ? -4.905 17.337 24.415 1.00 47.72 68 GLU A CA 1
ATOM 519 C C . GLU A 1 68 ? -6.231 16.738 23.949 1.00 47.72 68 GLU A C 1
ATOM 521 O O . GLU A 1 68 ? -6.270 15.918 23.040 1.00 47.72 68 GLU A O 1
ATOM 526 N N . LYS A 1 69 ? -7.309 17.114 24.642 1.00 47.66 69 LYS A N 1
ATOM 527 C CA . LYS A 1 69 ? -8.701 16.681 24.447 1.00 47.66 69 LYS A CA 1
ATOM 528 C C . LYS A 1 69 ? -9.046 16.399 22.974 1.00 47.66 69 LYS A C 1
ATOM 530 O O . LYS A 1 69 ? -9.422 17.313 22.243 1.00 47.66 69 LYS A O 1
ATOM 535 N N . VAL A 1 70 ? -8.988 15.132 22.567 1.00 44.59 70 VAL A N 1
ATOM 536 C CA . VAL A 1 70 ? -9.492 14.687 21.265 1.00 44.59 70 VAL A CA 1
ATOM 537 C C . VAL A 1 70 ? -11.007 14.482 21.408 1.00 44.59 70 VAL A C 1
ATOM 539 O O . VAL A 1 70 ? -11.434 13.832 22.366 1.00 44.59 70 VAL A O 1
ATOM 542 N N . PRO A 1 71 ? -11.841 15.058 20.521 1.00 44.19 71 PRO A N 1
ATOM 543 C CA . PRO A 1 71 ? -13.277 14.795 20.506 1.00 44.19 71 PRO A CA 1
ATOM 544 C C . PRO A 1 71 ? -13.537 13.297 20.295 1.00 44.19 71 PRO A C 1
ATOM 546 O O . PRO A 1 71 ? -12.630 12.558 19.933 1.00 44.19 71 PRO A O 1
ATOM 549 N N . ASP A 1 72 ? -14.769 12.858 20.541 1.00 54.22 72 ASP A N 1
ATOM 550 C CA . ASP A 1 72 ? -15.286 11.477 20.568 1.00 54.22 72 ASP A CA 1
ATOM 551 C C . ASP A 1 72 ? -15.118 10.670 19.245 1.00 54.22 72 ASP A C 1
ATOM 553 O O . ASP A 1 72 ? -16.056 10.116 18.680 1.00 54.22 72 ASP A O 1
ATOM 557 N N . LEU A 1 73 ? -13.900 10.610 18.697 1.00 56.09 73 LEU A N 1
ATOM 558 C CA . LEU A 1 73 ? -13.482 9.817 17.538 1.00 56.09 73 LEU A CA 1
ATOM 559 C C . LEU A 1 73 ? -13.166 8.364 17.920 1.00 56.09 73 LEU A C 1
ATOM 561 O O . LEU A 1 73 ? -13.028 7.514 17.034 1.00 56.09 73 LEU A O 1
ATOM 565 N N . GLY A 1 74 ? -13.102 8.058 19.221 1.00 62.44 74 GLY A N 1
ATOM 566 C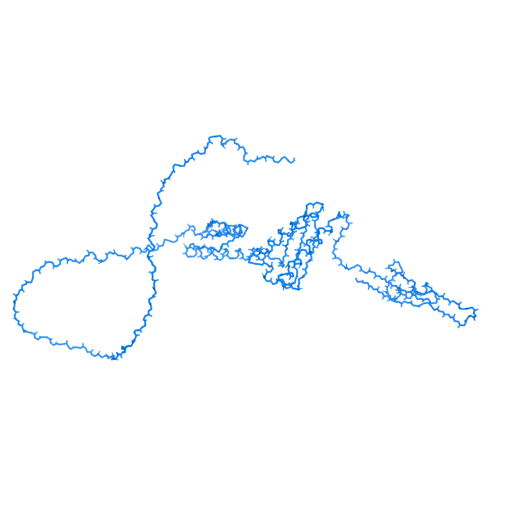 CA . GLY A 1 74 ? -12.846 6.711 19.734 1.00 62.44 74 GLY A CA 1
ATOM 567 C C . GLY A 1 74 ? -13.849 5.684 19.205 1.00 62.44 74 GLY A C 1
ATOM 568 O O . GLY A 1 74 ? -13.451 4.590 18.803 1.00 62.44 74 GLY A O 1
ATOM 569 N N . GLY A 1 75 ? -15.127 6.060 19.081 1.00 77.31 75 GLY A N 1
ATOM 570 C CA . GLY A 1 75 ? -16.160 5.182 18.526 1.00 77.31 75 GLY A CA 1
ATOM 571 C C . GLY A 1 75 ? -15.917 4.804 17.059 1.00 77.31 75 GLY A C 1
ATOM 572 O O . GLY A 1 75 ? -16.038 3.637 16.686 1.00 77.31 75 GLY A O 1
ATOM 573 N N . LYS A 1 76 ? -15.506 5.759 16.213 1.00 84.94 76 LYS A N 1
ATOM 574 C CA . LYS A 1 76 ? -15.259 5.498 14.781 1.00 84.94 76 LYS A CA 1
ATOM 575 C C . LYS A 1 76 ? -14.046 4.602 14.560 1.00 84.94 76 LYS A C 1
ATOM 577 O O . LYS A 1 76 ? -14.076 3.724 13.696 1.00 84.94 76 LYS A O 1
ATOM 582 N N . ILE A 1 77 ? -12.992 4.811 15.347 1.00 86.38 77 ILE A N 1
ATOM 583 C CA . ILE A 1 77 ? -11.759 4.020 15.275 1.00 86.38 77 ILE A CA 1
ATOM 584 C C . ILE A 1 77 ? -12.032 2.576 15.678 1.00 86.38 77 ILE A C 1
ATOM 586 O O . ILE A 1 77 ? -11.620 1.661 14.966 1.00 86.38 77 ILE A O 1
ATOM 590 N N . GLN A 1 78 ? -12.790 2.373 16.756 1.00 85.31 78 GLN A N 1
ATOM 591 C CA . GLN A 1 78 ? -13.187 1.039 17.203 1.00 85.31 78 GLN A CA 1
ATOM 592 C C . GLN A 1 78 ? -14.011 0.311 16.138 1.00 85.31 78 GLN A C 1
ATOM 594 O O . GLN A 1 78 ? -13.728 -0.847 15.834 1.00 85.31 78 GLN A O 1
ATOM 599 N N . VAL A 1 79 ? -14.973 0.992 15.504 1.00 88.31 79 VAL A N 1
ATOM 600 C CA . VAL A 1 79 ? -15.753 0.415 14.395 1.00 88.31 79 VAL A CA 1
ATOM 601 C C . VAL A 1 79 ? -14.848 0.034 13.225 1.00 88.31 79 VAL A C 1
ATOM 603 O O . VAL A 1 79 ? -14.985 -1.058 12.678 1.00 88.31 79 VAL A O 1
ATOM 606 N N . ALA A 1 80 ? -13.899 0.897 12.857 1.00 90.44 80 ALA A N 1
ATOM 607 C CA . ALA A 1 80 ? -12.954 0.624 11.779 1.00 90.44 80 ALA A CA 1
ATOM 608 C C . ALA A 1 80 ? -12.071 -0.601 12.084 1.00 90.44 80 ALA A C 1
ATOM 610 O O . ALA A 1 80 ? -11.914 -1.480 11.236 1.00 90.44 80 ALA A O 1
ATOM 611 N N . GLN A 1 81 ? -11.530 -0.686 13.303 1.00 89.69 81 GLN A N 1
ATOM 612 C CA . GLN A 1 81 ? -10.723 -1.822 13.755 1.00 89.69 81 GLN A CA 1
ATOM 613 C C . GLN A 1 81 ? -11.529 -3.121 13.756 1.00 89.69 81 GLN A C 1
ATOM 615 O O . GLN A 1 81 ? -11.068 -4.125 13.209 1.00 89.69 81 GLN A O 1
ATOM 620 N N . GLN A 1 82 ? -12.734 -3.091 14.329 1.00 89.00 82 GLN A N 1
ATOM 621 C CA . GLN A 1 82 ? -13.603 -4.259 14.411 1.00 89.00 82 GLN A CA 1
ATOM 622 C C . GLN A 1 82 ? -13.994 -4.750 13.018 1.00 89.00 82 GLN A C 1
ATOM 624 O O . GLN A 1 82 ? -13.901 -5.939 12.739 1.00 89.00 82 GLN A O 1
ATOM 629 N N . TYR A 1 83 ? -14.336 -3.833 12.111 1.00 91.31 83 TYR A N 1
ATOM 630 C CA . TYR A 1 83 ? -14.710 -4.167 10.741 1.00 91.31 83 TYR A CA 1
ATOM 631 C C . TYR A 1 83 ? -13.584 -4.880 9.979 1.00 91.31 83 TYR A C 1
ATOM 633 O O . TYR A 1 83 ? -13.818 -5.900 9.328 1.00 91.31 83 TYR A O 1
ATOM 641 N N . VAL A 1 84 ? -12.347 -4.381 10.085 1.00 90.00 84 VAL A N 1
ATOM 642 C CA . VAL A 1 84 ? -11.181 -5.040 9.472 1.00 90.00 84 VAL A CA 1
ATOM 643 C C . VAL A 1 84 ? -10.970 -6.422 10.083 1.00 90.00 84 VAL A C 1
ATOM 645 O O . VAL A 1 84 ? -10.774 -7.391 9.352 1.00 90.00 84 VAL A O 1
ATOM 648 N N . LEU A 1 85 ? -11.037 -6.527 11.409 1.00 88.94 85 LEU A N 1
ATOM 649 C CA . LEU A 1 85 ? -10.832 -7.777 12.133 1.00 88.94 85 LEU A CA 1
ATOM 650 C C . LEU A 1 85 ? -11.895 -8.831 11.779 1.00 88.94 85 LEU A C 1
ATOM 652 O O . LEU A 1 85 ? -11.549 -9.992 11.571 1.00 88.94 85 LEU A O 1
ATOM 656 N N . ASP A 1 86 ? -13.156 -8.431 11.633 1.00 89.56 86 ASP A N 1
ATOM 657 C CA . ASP A 1 86 ? -14.255 -9.317 11.241 1.00 89.56 86 ASP A CA 1
ATOM 658 C C . ASP A 1 86 ? -14.079 -9.849 9.816 1.00 89.56 86 ASP A C 1
ATOM 660 O O . ASP A 1 86 ? -14.247 -11.048 9.583 1.00 89.56 86 ASP A O 1
ATOM 664 N N . ILE A 1 87 ? -13.683 -8.995 8.863 1.00 89.44 87 ILE A N 1
ATOM 665 C CA . ILE A 1 87 ? -13.429 -9.438 7.484 1.00 89.44 87 ILE A CA 1
ATOM 666 C C . ILE A 1 87 ? -12.230 -10.382 7.436 1.00 89.44 87 ILE A C 1
ATOM 668 O O . ILE A 1 87 ? -12.302 -11.435 6.808 1.00 89.44 87 ILE A O 1
ATOM 672 N N . VAL A 1 88 ? -11.134 -10.032 8.107 1.00 86.44 88 VAL A N 1
ATOM 673 C CA . VAL A 1 88 ? -9.914 -10.847 8.122 1.00 86.44 88 VAL A CA 1
ATOM 674 C C . VAL A 1 88 ? -10.184 -12.223 8.743 1.00 86.44 88 VAL A C 1
ATOM 676 O O . VAL A 1 88 ? -9.776 -13.239 8.177 1.00 86.44 88 VAL A O 1
ATOM 679 N N . LYS A 1 89 ? -10.970 -12.285 9.825 1.00 86.56 89 LYS A N 1
ATOM 680 C CA . LYS A 1 89 ? -11.454 -13.552 10.395 1.00 86.56 89 LYS A CA 1
ATOM 681 C C . LYS A 1 89 ? -12.344 -14.325 9.426 1.00 86.56 89 LYS A C 1
ATOM 683 O O . LYS A 1 89 ? -12.157 -15.524 9.255 1.00 86.56 89 LYS A O 1
ATOM 688 N N . ALA A 1 90 ? -13.270 -13.657 8.737 1.00 87.56 90 ALA A N 1
ATOM 689 C CA . ALA A 1 90 ? -14.113 -14.297 7.725 1.00 87.56 90 ALA A CA 1
ATOM 690 C C . ALA A 1 90 ? -13.305 -14.848 6.530 1.00 87.56 90 ALA A C 1
ATOM 692 O O . ALA A 1 90 ? -13.747 -15.787 5.870 1.00 87.56 90 ALA A O 1
ATOM 693 N N . MET A 1 91 ? -12.109 -14.307 6.270 1.00 84.81 91 MET A N 1
ATOM 694 C CA . MET A 1 91 ? -11.151 -14.834 5.290 1.00 84.81 91 MET A CA 1
ATOM 695 C C . MET A 1 91 ? -10.335 -16.037 5.807 1.00 84.81 91 MET A C 1
ATOM 697 O O . MET A 1 91 ? -9.540 -16.589 5.047 1.00 84.81 91 MET A O 1
ATOM 701 N N . GLY A 1 92 ? -10.530 -16.458 7.064 1.00 82.88 92 GLY A N 1
ATOM 702 C CA . GLY A 1 92 ? -9.833 -17.586 7.693 1.00 82.88 92 GLY A CA 1
ATOM 703 C C . GLY A 1 92 ? -8.464 -17.234 8.282 1.00 82.88 92 GLY A C 1
ATOM 704 O O . GLY A 1 92 ? -7.608 -18.109 8.405 1.00 82.88 92 GLY A O 1
ATOM 705 N N . LEU A 1 93 ? -8.219 -15.956 8.587 1.00 81.69 93 LEU A N 1
ATOM 706 C CA . LEU A 1 93 ? -6.972 -15.483 9.188 1.00 81.69 93 LEU A CA 1
ATOM 707 C C . LEU A 1 93 ? -7.188 -15.211 10.681 1.00 81.69 93 LEU A C 1
ATOM 709 O O . LEU A 1 93 ? -7.563 -14.111 11.085 1.00 81.69 93 LEU A O 1
ATOM 713 N N . ASP A 1 94 ? -6.938 -16.229 11.503 1.00 71.75 94 ASP A N 1
ATOM 714 C CA . ASP A 1 94 ? -7.285 -16.200 12.931 1.00 71.75 94 ASP A CA 1
ATOM 715 C C . ASP A 1 94 ? -6.233 -15.504 13.818 1.00 71.75 94 ASP A C 1
ATOM 717 O O . ASP A 1 94 ? -6.544 -15.075 14.928 1.00 71.75 94 ASP A O 1
ATOM 721 N N . GLN A 1 95 ? -4.990 -15.366 13.341 1.00 74.19 95 GLN A N 1
ATOM 722 C CA . GLN A 1 95 ? -3.860 -14.797 14.097 1.00 74.19 95 GLN A CA 1
ATOM 723 C C . GLN A 1 95 ? -3.452 -13.406 13.593 1.00 74.19 95 GLN A C 1
ATOM 725 O O . GLN A 1 95 ? -2.286 -13.156 13.278 1.00 74.19 95 GLN A O 1
ATOM 730 N N . VAL A 1 96 ? -4.420 -12.496 13.491 1.00 80.69 96 VAL A N 1
ATOM 731 C CA . VAL A 1 96 ? -4.182 -11.122 13.033 1.00 80.69 96 VAL A CA 1
ATOM 732 C C . VAL A 1 96 ? -4.588 -10.121 14.105 1.00 80.69 96 VAL A C 1
ATOM 734 O O . VAL A 1 96 ? -5.667 -10.213 14.689 1.00 80.69 96 VAL A O 1
ATOM 737 N N . THR A 1 97 ? -3.723 -9.137 14.342 1.00 82.38 97 THR A N 1
ATOM 738 C CA . THR A 1 97 ? -3.980 -8.000 15.227 1.00 82.38 97 THR A CA 1
ATOM 739 C C . THR A 1 97 ? -3.972 -6.702 14.427 1.00 82.38 97 THR A C 1
ATOM 741 O O . THR A 1 97 ? -3.208 -6.537 13.476 1.00 82.38 97 THR A O 1
ATOM 744 N N . VAL A 1 98 ? -4.846 -5.764 14.793 1.00 85.56 98 VAL A N 1
ATOM 745 C CA . VAL A 1 98 ? -4.971 -4.467 14.114 1.00 85.56 98 VAL A CA 1
ATOM 746 C C . VAL A 1 98 ? -4.683 -3.360 15.118 1.00 85.56 98 VAL A C 1
ATOM 748 O O . VAL A 1 98 ? -5.487 -3.093 16.007 1.00 85.56 98 VAL A O 1
ATOM 751 N N . SER A 1 99 ? -3.536 -2.701 14.976 1.00 85.44 99 SER A N 1
ATOM 752 C CA . SER A 1 99 ? -3.201 -1.508 15.760 1.00 85.44 99 SER A CA 1
ATOM 753 C C . SER A 1 99 ? -3.670 -0.259 15.020 1.00 85.44 99 SER A C 1
ATOM 755 O O . SER A 1 99 ? -3.406 -0.134 13.824 1.00 85.44 99 SER A O 1
ATOM 757 N N . ALA A 1 100 ? -4.337 0.661 15.713 1.00 86.94 100 ALA A N 1
ATOM 758 C CA . ALA A 1 100 ? -4.709 1.961 15.166 1.00 86.94 100 ALA A CA 1
ATOM 759 C C . ALA A 1 100 ? -3.786 3.045 15.723 1.00 86.94 100 ALA A C 1
ATOM 761 O O . ALA A 1 100 ? -3.502 3.067 16.916 1.00 86.94 100 ALA A O 1
ATOM 762 N N . THR A 1 101 ? -3.342 3.946 14.855 1.00 86.50 101 THR A N 1
ATOM 763 C CA . THR A 1 101 ? -2.660 5.186 15.230 1.00 86.50 101 THR A CA 1
ATOM 764 C C . THR A 1 101 ? -3.500 6.339 14.699 1.00 86.50 101 THR A C 1
ATOM 766 O O . THR A 1 101 ? -3.776 6.389 13.495 1.00 86.50 101 THR A O 1
ATOM 769 N N . GLN A 1 102 ? -3.952 7.217 15.592 1.00 83.69 102 GLN A N 1
ATOM 770 C CA . GLN A 1 102 ? -4.748 8.387 15.236 1.00 83.69 102 GLN A CA 1
ATOM 771 C C . GLN A 1 102 ? -3.857 9.626 15.163 1.00 83.69 102 GLN A C 1
ATOM 773 O O . GLN A 1 102 ? -3.105 9.912 16.088 1.00 83.69 102 GLN A O 1
ATOM 778 N N . GLU A 1 103 ? -4.003 10.375 14.077 1.00 84.44 103 GLU A N 1
ATOM 779 C CA . GLU A 1 103 ? -3.399 11.687 13.874 1.00 84.44 103 GLU A CA 1
ATOM 780 C C . GLU A 1 103 ? -4.502 12.627 13.371 1.00 84.44 103 GLU A C 1
ATOM 782 O O . GLU A 1 103 ? -4.891 12.574 12.202 1.00 84.44 103 GLU A O 1
ATOM 787 N N . GLU A 1 104 ? -5.044 13.464 14.261 1.00 82.00 104 GLU A N 1
ATOM 788 C CA . GLU A 1 104 ? -6.156 14.382 13.961 1.00 82.00 104 GLU A CA 1
ATOM 789 C C . GLU A 1 104 ? -7.384 13.642 13.371 1.00 82.00 104 GLU A C 1
ATOM 791 O O . GLU A 1 104 ? -8.004 12.813 14.046 1.00 82.00 104 GLU A O 1
ATOM 796 N N . ASN A 1 105 ? -7.707 13.916 12.098 1.00 83.44 105 ASN A N 1
ATOM 797 C CA . ASN A 1 105 ? -8.790 13.298 11.322 1.00 83.44 105 ASN A CA 1
ATOM 798 C C . ASN A 1 105 ? -8.318 12.119 10.452 1.00 83.44 105 ASN A C 1
ATOM 800 O O . ASN A 1 105 ? -9.090 11.577 9.652 1.00 83.44 105 ASN A O 1
ATOM 804 N N . ASN A 1 106 ? -7.050 11.726 10.566 1.00 88.19 106 ASN A N 1
ATOM 805 C CA . ASN A 1 106 ? -6.481 10.583 9.871 1.00 88.19 106 ASN A CA 1
ATOM 806 C C . ASN A 1 106 ? -6.282 9.431 10.852 1.00 88.19 106 ASN A C 1
ATOM 808 O O . ASN A 1 106 ? -5.779 9.600 11.961 1.00 88.19 106 ASN A O 1
ATOM 812 N N . VAL A 1 107 ? -6.649 8.230 10.423 1.00 89.81 107 VAL A N 1
ATOM 813 C CA . VAL A 1 107 ? -6.435 7.008 11.195 1.00 89.81 107 VAL A CA 1
ATOM 814 C C . VAL A 1 107 ? -5.677 6.027 10.334 1.00 89.81 107 VAL A C 1
ATOM 816 O O . VAL A 1 107 ? -6.134 5.637 9.258 1.00 89.81 107 VAL A O 1
ATOM 819 N N . THR A 1 108 ? -4.521 5.613 10.834 1.00 89.81 108 THR A N 1
ATOM 820 C CA . THR A 1 108 ? -3.700 4.580 10.216 1.00 89.81 108 THR A CA 1
ATOM 821 C C . THR A 1 108 ? -3.915 3.269 10.956 1.00 89.81 108 THR A C 1
ATOM 823 O O . THR A 1 108 ? -3.527 3.122 12.113 1.00 89.81 108 THR A O 1
ATOM 826 N N . LEU A 1 109 ? -4.529 2.302 10.280 1.00 88.81 109 LEU A N 1
ATOM 827 C CA . LEU A 1 109 ? -4.689 0.934 10.753 1.00 88.81 109 LEU A CA 1
ATOM 828 C C . LEU A 1 109 ? -3.533 0.089 10.221 1.00 88.81 109 LEU A C 1
ATOM 830 O O . LEU A 1 109 ? -3.394 -0.105 9.011 1.00 88.81 109 LEU A O 1
ATOM 834 N N . LYS A 1 110 ? -2.708 -0.430 11.126 1.00 88.06 110 LYS A N 1
ATOM 835 C CA . LYS A 1 110 ? -1.639 -1.375 10.803 1.00 88.06 110 LYS A CA 1
ATOM 836 C C . LYS A 1 110 ? -2.095 -2.788 11.125 1.00 88.06 110 LYS A C 1
ATOM 838 O O . LYS A 1 110 ? -2.436 -3.090 12.269 1.00 88.06 110 LYS A O 1
ATOM 843 N N . ILE A 1 111 ? -2.088 -3.641 10.108 1.00 86.19 111 ILE A N 1
ATOM 844 C CA . ILE A 1 111 ? -2.417 -5.059 10.230 1.00 86.19 111 ILE A CA 1
ATOM 845 C C . ILE A 1 111 ? -1.120 -5.829 10.506 1.00 86.19 111 ILE A C 1
ATOM 847 O O . ILE A 1 111 ? -0.249 -5.916 9.633 1.00 86.19 111 ILE A O 1
ATOM 851 N N . ASN A 1 112 ? -1.012 -6.379 11.714 1.00 81.38 112 ASN A N 1
ATOM 852 C CA . ASN A 1 112 ? 0.126 -7.148 12.209 1.00 81.38 112 ASN A CA 1
ATOM 853 C C . ASN A 1 112 ? -0.247 -8.632 12.361 1.00 81.38 112 ASN A C 1
ATOM 855 O O . ASN A 1 112 ? -1.395 -8.976 12.633 1.00 81.38 112 ASN A O 1
ATOM 859 N N . GLY A 1 113 ? 0.739 -9.517 12.220 1.00 75.50 113 GLY A N 1
ATOM 860 C CA . GLY A 1 113 ? 0.572 -10.969 12.354 1.00 75.50 113 GLY A CA 1
ATOM 861 C C . GLY A 1 113 ? 1.044 -11.727 11.118 1.00 75.50 113 GLY A C 1
ATOM 862 O O . GLY A 1 113 ? 1.648 -11.137 10.216 1.00 75.50 113 GLY A O 1
ATOM 863 N N . ASP A 1 114 ? 0.744 -13.026 11.059 1.00 70.50 114 ASP A N 1
ATOM 864 C CA . ASP A 1 114 ? 0.888 -13.817 9.829 1.00 70.50 114 ASP A CA 1
ATOM 865 C C . ASP A 1 114 ? -0.276 -13.484 8.893 1.00 70.50 114 ASP A C 1
ATOM 867 O O . ASP A 1 114 ? -1.196 -14.265 8.637 1.00 70.50 114 ASP A O 1
ATOM 871 N N . VAL A 1 115 ? -0.271 -12.229 8.449 1.00 61.34 115 VAL A N 1
ATOM 872 C CA . VAL A 1 115 ? -1.185 -11.697 7.454 1.00 61.34 115 VAL A CA 1
ATOM 873 C C . VAL A 1 115 ? -0.753 -12.329 6.140 1.00 61.34 115 VAL A C 1
ATOM 875 O O . VAL A 1 115 ? 0.006 -11.758 5.355 1.00 61.34 115 VAL A O 1
ATOM 878 N N . SER A 1 116 ? -1.174 -13.579 5.960 1.00 56.94 116 SER A N 1
ATOM 879 C CA . SER A 1 116 ? -0.905 -14.374 4.776 1.00 56.94 116 SER A CA 1
ATOM 880 C C . SER A 1 116 ? -1.209 -13.533 3.534 1.00 56.94 116 SER A C 1
ATOM 882 O O . SER A 1 116 ? -2.117 -12.694 3.553 1.00 56.94 116 SER A O 1
ATOM 884 N N . GLY A 1 117 ? -0.483 -13.754 2.431 1.00 65.50 117 GLY A N 1
ATOM 885 C CA . GLY A 1 117 ? -0.604 -12.966 1.189 1.00 65.50 117 GLY A CA 1
ATOM 886 C C . GLY A 1 117 ? -2.036 -12.821 0.639 1.00 65.50 117 GLY A C 1
ATOM 887 O O . GLY A 1 117 ? -2.284 -11.976 -0.215 1.00 65.50 117 GLY A O 1
ATOM 888 N N . VAL A 1 118 ? -2.980 -13.602 1.168 1.00 73.62 118 VAL A N 1
ATOM 889 C CA . VAL A 1 118 ? -4.433 -13.493 1.009 1.00 73.62 118 VAL A CA 1
ATOM 890 C C . VAL A 1 118 ? -4.992 -12.112 1.389 1.00 73.62 118 VAL A C 1
ATOM 892 O O . VAL A 1 118 ? -5.718 -11.533 0.586 1.00 73.62 118 VAL A O 1
ATOM 895 N N . ALA A 1 119 ? -4.655 -11.554 2.558 1.00 71.31 119 ALA A N 1
ATOM 896 C CA . ALA A 1 119 ? -5.188 -10.251 2.992 1.00 71.31 119 ALA A CA 1
ATOM 897 C C . ALA A 1 119 ? -4.533 -9.065 2.262 1.00 71.31 119 ALA A C 1
ATOM 899 O O . ALA A 1 119 ? -5.146 -8.011 2.105 1.00 71.31 119 ALA A O 1
ATOM 900 N N . ILE A 1 120 ? -3.316 -9.259 1.743 1.00 79.38 120 ILE A N 1
ATOM 901 C CA . ILE A 1 120 ? -2.685 -8.308 0.821 1.00 79.38 120 ILE A CA 1
ATOM 902 C C . ILE A 1 120 ? -3.395 -8.348 -0.542 1.00 79.38 120 ILE A C 1
ATOM 904 O O . ILE A 1 120 ? -3.650 -7.316 -1.168 1.00 79.38 120 ILE A O 1
ATOM 908 N N . GLY A 1 121 ? -3.749 -9.553 -0.990 1.00 78.44 121 GLY A N 1
ATOM 909 C CA . GLY A 1 121 ? -4.344 -9.793 -2.295 1.00 78.44 121 GLY A CA 1
ATOM 910 C C . GLY A 1 121 ? -3.338 -9.678 -3.432 1.00 78.44 121 GLY A C 1
ATOM 911 O O . GLY A 1 121 ? -2.149 -9.391 -3.248 1.00 78.44 121 GLY A O 1
ATOM 912 N N . ARG A 1 122 ? -3.816 -9.877 -4.666 1.00 81.06 122 ARG A N 1
ATOM 913 C CA . ARG A 1 122 ? -2.975 -9.710 -5.853 1.00 81.06 122 ARG A CA 1
ATOM 914 C C . ARG A 1 122 ? -2.552 -8.247 -5.936 1.00 81.06 122 ARG A C 1
ATOM 916 O O . ARG A 1 122 ? -3.357 -7.367 -6.197 1.00 81.06 122 ARG A O 1
ATOM 923 N N . ARG A 1 123 ? -1.263 -7.998 -5.705 1.00 77.00 123 ARG A N 1
ATOM 924 C CA . ARG A 1 123 ? -0.645 -6.670 -5.819 1.00 77.00 123 ARG A CA 1
ATOM 925 C C . ARG A 1 123 ? -1.221 -5.590 -4.889 1.00 77.00 123 ARG A C 1
ATOM 927 O O . ARG A 1 123 ? -0.919 -4.419 -5.097 1.00 77.00 123 ARG A O 1
ATOM 934 N N . GLY A 1 124 ? -1.906 -5.958 -3.809 1.00 83.06 124 GLY A N 1
ATOM 935 C CA . GLY A 1 124 ? -2.462 -4.993 -2.854 1.00 83.06 124 GLY A CA 1
ATOM 936 C C . GLY A 1 124 ? -3.919 -4.618 -3.111 1.00 83.06 124 GLY A C 1
ATOM 937 O O . GLY A 1 124 ? -4.456 -3.803 -2.371 1.00 83.06 124 GLY A O 1
ATOM 938 N N . GLU A 1 125 ? -4.571 -5.202 -4.124 1.00 85.06 125 GLU A N 1
ATOM 939 C CA . GLU A 1 125 ? -5.974 -4.903 -4.451 1.00 85.06 125 GLU A CA 1
ATOM 940 C C . GLU A 1 125 ? -6.919 -5.174 -3.272 1.00 85.06 125 GLU A C 1
ATOM 942 O O . GLU A 1 125 ? -7.848 -4.403 -3.036 1.00 85.06 125 GLU A O 1
ATOM 947 N N . THR A 1 126 ? -6.661 -6.228 -2.493 1.00 88.31 126 THR A N 1
ATOM 948 C CA . THR A 1 126 ? -7.465 -6.543 -1.307 1.00 88.31 126 THR A CA 1
ATOM 949 C C . THR A 1 126 ? -7.257 -5.510 -0.205 1.00 88.31 126 THR A C 1
ATOM 951 O O . THR A 1 126 ? -8.237 -5.096 0.405 1.00 88.31 126 THR A O 1
ATOM 954 N N . LEU A 1 127 ? -6.030 -5.017 0.006 1.00 86.75 127 LEU A N 1
ATOM 955 C CA . LEU A 1 127 ? -5.778 -3.922 0.956 1.00 86.75 127 LEU A CA 1
ATOM 956 C C . LEU A 1 127 ? -6.473 -2.629 0.538 1.00 86.75 127 LEU A C 1
ATOM 958 O O . LEU A 1 127 ? -7.063 -1.959 1.381 1.00 86.75 127 LEU A O 1
ATOM 962 N N . ASP A 1 128 ? -6.429 -2.285 -0.749 1.00 87.44 128 ASP A N 1
ATOM 963 C CA . ASP A 1 128 ? -7.101 -1.088 -1.259 1.00 87.44 128 ASP A CA 1
ATOM 964 C C . ASP A 1 128 ? -8.631 -1.206 -1.104 1.00 87.44 128 ASP A C 1
ATOM 966 O O . ASP A 1 128 ? -9.288 -0.258 -0.665 1.00 87.44 128 ASP A O 1
ATOM 970 N N . ALA A 1 129 ? -9.199 -2.383 -1.389 1.00 90.12 129 ALA A N 1
ATOM 971 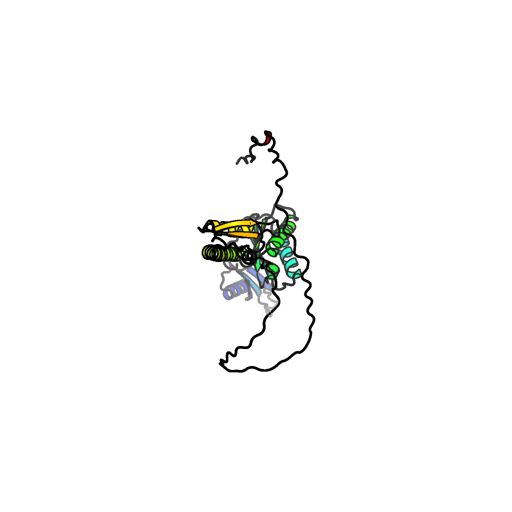C CA . ALA A 1 129 ? -10.622 -2.655 -1.189 1.00 90.12 129 ALA A CA 1
ATOM 972 C C . ALA A 1 129 ? -11.018 -2.606 0.295 1.00 90.12 129 ALA A C 1
ATOM 974 O O . ALA A 1 129 ? -12.011 -1.967 0.646 1.00 90.12 129 ALA A O 1
ATOM 975 N N . LEU A 1 130 ? -10.227 -3.228 1.174 1.00 90.62 130 LEU A N 1
ATOM 976 C CA . LEU A 1 130 ? -10.428 -3.175 2.622 1.00 90.62 130 LEU A CA 1
ATOM 977 C C . LEU A 1 130 ? -10.377 -1.737 3.133 1.00 90.62 130 LEU A C 1
ATOM 979 O O . LEU A 1 130 ? -11.249 -1.342 3.905 1.00 90.62 130 LEU A O 1
ATOM 983 N N . GLN A 1 131 ? -9.411 -0.934 2.680 1.00 91.62 131 GLN A N 1
ATOM 984 C CA . GLN A 1 131 ? -9.293 0.471 3.070 1.00 91.62 131 GLN A CA 1
ATOM 985 C C . GLN A 1 131 ? -10.543 1.259 2.678 1.00 91.62 131 GLN A C 1
ATOM 987 O O . GLN A 1 131 ? -11.087 2.001 3.496 1.00 91.62 131 GLN A O 1
ATOM 992 N N . TYR A 1 132 ? -11.027 1.067 1.449 1.00 91.94 132 TYR A N 1
ATOM 993 C CA . TYR A 1 132 ? -12.230 1.735 0.963 1.00 91.94 132 TYR A CA 1
ATOM 994 C C . TYR A 1 132 ? -13.473 1.352 1.776 1.00 91.94 132 TYR A C 1
ATOM 996 O O . TYR A 1 132 ? -14.191 2.225 2.264 1.00 91.94 132 TYR A O 1
ATOM 1004 N N . LEU A 1 133 ? -13.703 0.052 1.977 1.00 92.44 133 LEU A N 1
ATOM 1005 C CA . LEU A 1 133 ? -14.869 -0.448 2.709 1.00 92.44 133 LEU A CA 1
ATOM 1006 C C . LEU A 1 133 ? -14.839 -0.044 4.185 1.00 92.44 133 LEU A C 1
ATOM 1008 O O . LEU A 1 133 ? -15.865 0.348 4.734 1.00 92.44 133 LEU A O 1
ATOM 1012 N N . THR A 1 134 ? -13.665 -0.085 4.810 1.00 92.62 134 THR A N 1
ATOM 1013 C CA . THR A 1 134 ? -13.491 0.343 6.203 1.00 92.62 134 THR A CA 1
ATOM 1014 C C . THR A 1 134 ? -13.746 1.839 6.346 1.00 92.62 134 THR A C 1
ATOM 1016 O O . THR A 1 134 ? -14.422 2.257 7.281 1.00 92.62 134 THR A O 1
ATOM 1019 N N . GLY A 1 135 ? -13.280 2.649 5.389 1.00 91.81 135 GLY A N 1
ATOM 1020 C CA . GLY A 1 135 ? -13.585 4.077 5.344 1.00 91.81 135 GLY A CA 1
ATOM 1021 C C . GLY A 1 135 ? -15.087 4.353 5.243 1.00 91.81 135 GLY A C 1
ATOM 1022 O O . GLY A 1 135 ? -15.592 5.219 5.953 1.00 91.81 135 GLY A O 1
ATOM 1023 N N . LEU A 1 136 ? -15.817 3.595 4.421 1.00 91.06 136 LEU A N 1
ATOM 1024 C CA . LEU A 1 136 ? -17.279 3.699 4.334 1.00 91.06 136 LEU A CA 1
ATOM 1025 C C . LEU A 1 136 ? -17.972 3.283 5.639 1.00 91.06 136 LEU A C 1
ATOM 1027 O O . LEU A 1 136 ? -18.902 3.957 6.077 1.00 91.06 136 LEU A O 1
ATOM 1031 N N . ALA A 1 137 ? -17.524 2.191 6.263 1.00 89.75 137 ALA A N 1
ATOM 1032 C CA . ALA A 1 137 ? -18.094 1.691 7.511 1.00 89.75 137 ALA A CA 1
ATOM 1033 C C . ALA A 1 137 ? -17.872 2.670 8.676 1.00 89.75 137 ALA A C 1
ATOM 1035 O O . ALA A 1 137 ? -18.815 2.990 9.397 1.00 89.75 137 ALA A O 1
ATOM 1036 N N . ALA A 1 138 ? -16.655 3.200 8.820 1.00 88.94 138 ALA A N 1
ATOM 1037 C CA . ALA A 1 138 ? -16.300 4.134 9.887 1.00 88.94 138 ALA A CA 1
ATOM 1038 C C . ALA A 1 138 ? -17.010 5.490 9.742 1.00 88.94 138 ALA A C 1
ATOM 1040 O O . ALA A 1 138 ? -17.473 6.060 10.727 1.00 88.94 138 ALA A O 1
ATOM 1041 N N . ASN A 1 139 ? -17.154 5.988 8.508 1.00 89.81 139 ASN A N 1
ATOM 1042 C CA . ASN A 1 139 ? -17.830 7.260 8.231 1.00 89.81 139 ASN A CA 1
ATOM 1043 C C . ASN A 1 139 ? -19.360 7.168 8.210 1.00 89.81 139 ASN A C 1
ATOM 1045 O O . ASN A 1 139 ? -20.025 8.185 8.033 1.00 89.81 139 ASN A O 1
ATOM 1049 N N . ARG A 1 140 ? -19.934 5.974 8.402 1.00 86.69 140 ARG A N 1
ATOM 1050 C CA . ARG A 1 140 ? -21.377 5.821 8.620 1.00 86.69 140 ARG A CA 1
ATOM 1051 C C . ARG A 1 140 ? -21.804 6.296 10.011 1.00 86.69 140 ARG A C 1
ATOM 1053 O O . ARG A 1 140 ? -22.962 6.656 10.195 1.00 86.69 140 ARG A O 1
ATOM 1060 N N . VAL A 1 141 ? -20.890 6.254 10.978 1.00 83.38 141 VAL A N 1
ATOM 1061 C CA . VAL A 1 141 ? -21.119 6.742 12.341 1.00 83.38 141 VAL A CA 1
ATOM 1062 C C . VAL A 1 141 ? -21.066 8.271 12.342 1.00 83.38 141 VAL A C 1
ATOM 1064 O O . VAL A 1 141 ? -20.239 8.866 11.644 1.00 83.38 141 VAL A O 1
ATOM 1067 N N . GLU A 1 142 ? -21.946 8.905 13.118 1.00 76.88 142 GLU A N 1
ATOM 1068 C CA . GLU A 1 142 ? -22.027 10.366 13.236 1.00 76.88 142 GLU A CA 1
ATOM 1069 C C . GLU A 1 142 ? -20.713 10.995 13.729 1.00 76.88 142 GLU A C 1
ATOM 1071 O O . GLU A 1 142 ? -19.916 10.360 14.417 1.00 76.88 142 GLU A O 1
ATOM 1076 N N . GLY A 1 143 ? -20.470 12.247 13.333 1.00 80.69 143 GLY A N 1
ATOM 1077 C CA . GLY A 1 143 ? -19.261 13.020 13.642 1.00 80.69 143 GLY A CA 1
ATOM 1078 C C . GLY A 1 143 ? -18.444 13.362 12.395 1.00 80.69 143 GLY A C 1
ATOM 1079 O O . GLY A 1 143 ? -18.854 13.052 11.275 1.00 80.69 143 GLY A O 1
ATOM 1080 N N . ASP A 1 144 ? -17.256 13.927 12.591 1.00 84.31 144 ASP A N 1
ATOM 1081 C CA . ASP A 1 144 ? -16.410 14.425 11.501 1.00 84.31 144 ASP A CA 1
ATOM 1082 C C . ASP A 1 144 ? -15.898 13.331 10.560 1.00 84.31 144 ASP A C 1
ATOM 1084 O O . ASP A 1 144 ? -15.804 12.151 10.916 1.00 84.31 144 ASP A O 1
ATOM 1088 N N . TYR A 1 145 ? -15.572 13.727 9.329 1.00 86.19 145 TYR A N 1
ATOM 1089 C CA . TYR A 1 145 ? -15.037 12.810 8.329 1.00 86.19 145 TYR A CA 1
ATOM 1090 C C . TYR A 1 145 ? -13.683 12.246 8.776 1.00 86.19 145 TYR A C 1
ATOM 1092 O O . TYR A 1 145 ? -12.716 12.984 8.962 1.00 86.19 145 TYR A O 1
ATOM 1100 N N . LEU A 1 146 ? -13.614 10.922 8.881 1.00 86.94 146 LEU A N 1
ATOM 1101 C CA . LEU A 1 146 ? -12.431 10.171 9.267 1.00 86.94 146 LEU A CA 1
ATOM 1102 C C . LEU A 1 146 ? -11.766 9.567 8.030 1.00 86.94 146 LEU A C 1
ATOM 1104 O O . LEU A 1 146 ? -12.331 8.704 7.346 1.00 86.94 146 LEU A O 1
ATOM 1108 N N . ARG A 1 147 ? -10.529 9.972 7.746 1.00 89.31 147 ARG A N 1
ATOM 1109 C CA . ARG A 1 147 ? -9.738 9.367 6.675 1.00 89.31 147 ARG A CA 1
ATOM 1110 C C . ARG A 1 147 ? -9.046 8.111 7.192 1.00 89.31 147 ARG A C 1
ATOM 1112 O O . ARG A 1 147 ? -8.081 8.189 7.944 1.00 89.31 147 ARG A O 1
ATOM 1119 N N . VAL A 1 148 ? -9.503 6.952 6.727 1.00 91.12 148 VAL A N 1
ATOM 1120 C CA . VAL A 1 148 ? -8.909 5.655 7.077 1.00 91.12 148 VAL A CA 1
ATOM 1121 C C . VAL A 1 148 ? -7.822 5.271 6.072 1.00 91.12 148 VAL A C 1
ATOM 1123 O O . VAL A 1 148 ? -8.043 5.268 4.857 1.00 91.12 148 VAL A O 1
ATOM 1126 N N . ILE A 1 149 ? -6.647 4.919 6.584 1.00 89.81 149 ILE A N 1
ATOM 1127 C CA . ILE A 1 149 ? -5.507 4.385 5.838 1.00 89.81 149 ILE A CA 1
ATOM 1128 C C . ILE A 1 149 ? -5.202 3.003 6.404 1.00 89.81 149 ILE A C 1
ATOM 1130 O O . ILE A 1 149 ? -5.104 2.848 7.616 1.00 89.81 149 ILE A O 1
ATOM 1134 N N . ILE A 1 150 ? -5.050 2.001 5.539 1.00 88.56 150 ILE A N 1
ATOM 1135 C CA . ILE A 1 150 ? -4.667 0.649 5.956 1.00 88.56 150 ILE A CA 1
ATOM 1136 C C . ILE A 1 150 ? -3.282 0.340 5.401 1.00 88.56 150 ILE A C 1
ATOM 1138 O O . ILE A 1 150 ? -3.030 0.512 4.204 1.00 88.56 150 ILE A O 1
ATOM 1142 N N . ASP A 1 151 ? -2.396 -0.138 6.269 1.00 84.06 151 ASP A N 1
ATOM 1143 C CA . ASP A 1 151 ? -1.091 -0.662 5.884 1.00 84.06 151 ASP A CA 1
ATOM 1144 C C . ASP A 1 151 ? -0.832 -2.028 6.528 1.00 84.06 151 ASP A C 1
ATOM 1146 O O . ASP A 1 151 ? -1.313 -2.346 7.616 1.00 84.06 151 ASP A O 1
ATOM 1150 N N . SER A 1 152 ? -0.059 -2.858 5.838 1.00 81.00 152 SER A N 1
ATOM 1151 C CA . SER A 1 152 ? 0.359 -4.173 6.314 1.00 81.00 152 SER A CA 1
ATOM 1152 C C . SER A 1 152 ? 1.825 -4.381 5.955 1.00 81.00 152 SER A C 1
ATOM 1154 O O . SER A 1 152 ? 2.186 -4.420 4.778 1.00 81.00 152 SER A O 1
ATOM 1156 N N . GLY A 1 153 ? 2.690 -4.465 6.970 1.00 73.81 153 GLY A N 1
ATOM 1157 C CA . GLY A 1 153 ? 4.115 -4.785 6.808 1.00 73.81 153 GLY A CA 1
ATOM 1158 C C . GLY A 1 153 ? 4.896 -3.889 5.831 1.00 73.81 153 GLY A C 1
ATOM 1159 O O . GLY A 1 153 ? 5.808 -4.386 5.161 1.00 73.81 153 GLY A O 1
ATOM 1160 N N . ASN A 1 154 ? 4.532 -2.604 5.711 1.00 77.56 154 ASN A N 1
ATOM 1161 C CA . ASN A 1 154 ? 5.057 -1.638 4.731 1.00 77.56 154 ASN A CA 1
ATOM 1162 C C . ASN A 1 154 ? 4.930 -2.120 3.273 1.00 77.56 154 ASN A C 1
ATOM 1164 O O . ASN A 1 154 ? 5.814 -1.897 2.433 1.00 77.56 154 ASN A O 1
ATOM 1168 N N . TYR A 1 155 ? 3.836 -2.813 2.949 1.00 82.69 155 TYR A N 1
ATOM 1169 C CA . TYR A 1 155 ? 3.626 -3.410 1.632 1.00 82.69 155 TYR A CA 1
ATOM 1170 C C . TYR A 1 155 ? 3.730 -2.376 0.503 1.00 82.69 155 TYR A C 1
ATOM 1172 O O . TYR A 1 155 ? 4.387 -2.641 -0.506 1.00 82.69 155 TYR A O 1
ATOM 1180 N N . ARG A 1 156 ? 3.142 -1.182 0.672 1.00 81.94 156 ARG A N 1
ATOM 1181 C CA . ARG A 1 156 ? 3.130 -0.137 -0.372 1.00 81.94 156 ARG A CA 1
ATOM 1182 C C . ARG A 1 156 ? 4.542 0.286 -0.787 1.00 81.94 156 ARG A C 1
ATOM 1184 O O . ARG A 1 156 ? 4.811 0.447 -1.977 1.00 81.94 156 ARG A O 1
ATOM 1191 N N . GLU A 1 157 ? 5.448 0.431 0.176 1.00 86.50 157 GLU A N 1
ATOM 1192 C CA . GLU A 1 157 ? 6.841 0.804 -0.079 1.00 86.50 157 GLU A CA 1
ATOM 1193 C C . GLU A 1 157 ? 7.610 -0.334 -0.758 1.00 86.50 157 GLU A C 1
ATOM 1195 O O . GLU A 1 157 ? 8.197 -0.145 -1.826 1.00 86.50 157 GLU A O 1
ATOM 1200 N N . ARG A 1 158 ? 7.527 -1.553 -0.210 1.00 87.69 158 ARG A N 1
ATOM 1201 C CA . ARG A 1 158 ? 8.161 -2.742 -0.809 1.00 87.69 158 ARG A CA 1
ATOM 1202 C C . ARG A 1 158 ? 7.671 -2.985 -2.237 1.00 87.69 158 ARG A C 1
ATOM 1204 O O . ARG A 1 158 ? 8.455 -3.335 -3.126 1.00 87.69 158 ARG A O 1
ATOM 1211 N N . ARG A 1 159 ? 6.374 -2.774 -2.477 1.00 89.81 159 ARG A N 1
ATOM 1212 C CA . ARG A 1 159 ? 5.747 -2.930 -3.789 1.00 89.81 159 ARG A CA 1
ATOM 1213 C C . ARG A 1 159 ? 6.256 -1.895 -4.782 1.00 89.81 159 ARG A C 1
ATOM 1215 O O . ARG A 1 159 ? 6.604 -2.277 -5.899 1.00 89.81 159 ARG A O 1
ATOM 1222 N N . ARG A 1 160 ? 6.357 -0.628 -4.370 1.00 92.00 160 ARG A N 1
ATOM 1223 C CA . ARG A 1 160 ? 6.958 0.437 -5.185 1.00 92.00 160 ARG A CA 1
ATOM 1224 C C . ARG A 1 160 ? 8.377 0.062 -5.604 1.00 92.00 160 ARG A C 1
ATOM 1226 O O . ARG A 1 160 ? 8.644 -0.006 -6.799 1.00 92.00 160 ARG A O 1
ATOM 1233 N N . ASN A 1 161 ? 9.225 -0.316 -4.648 1.00 94.62 161 ASN A N 1
ATOM 1234 C CA . ASN A 1 161 ? 10.613 -0.703 -4.918 1.00 94.62 161 ASN A CA 1
ATOM 1235 C C . ASN A 1 161 ? 10.700 -1.876 -5.911 1.00 94.62 161 ASN A C 1
ATOM 1237 O O . ASN A 1 161 ? 11.533 -1.881 -6.817 1.00 94.62 161 ASN A O 1
ATOM 1241 N N . THR A 1 162 ? 9.799 -2.854 -5.792 1.00 93.62 162 THR A N 1
ATOM 1242 C CA . THR A 1 162 ? 9.731 -3.998 -6.716 1.00 93.62 162 THR A CA 1
ATOM 1243 C C . THR A 1 162 ? 9.358 -3.566 -8.140 1.00 93.62 162 THR A C 1
ATOM 1245 O O . THR A 1 162 ? 9.943 -4.057 -9.108 1.00 93.62 162 THR A O 1
ATOM 1248 N N . LEU A 1 163 ? 8.398 -2.646 -8.291 1.00 95.00 163 LEU A N 1
ATOM 1249 C CA . LEU A 1 163 ? 7.977 -2.121 -9.595 1.00 95.00 163 LEU A CA 1
ATOM 1250 C C . LEU A 1 163 ? 9.075 -1.287 -10.257 1.00 95.00 163 LEU A C 1
ATOM 1252 O O . LEU A 1 163 ? 9.308 -1.434 -11.456 1.00 95.00 163 LEU A O 1
ATOM 1256 N N . GLU A 1 164 ? 9.790 -0.474 -9.483 1.00 97.00 164 GLU A N 1
ATOM 1257 C CA . GLU A 1 164 ? 10.932 0.300 -9.975 1.00 97.00 164 GLU A CA 1
ATOM 1258 C C . GLU A 1 164 ? 12.061 -0.616 -10.466 1.00 97.00 164 GLU A C 1
ATOM 1260 O O . GLU A 1 164 ? 12.600 -0.429 -11.560 1.00 97.00 164 GLU A O 1
ATOM 1265 N N . GLN A 1 165 ? 12.399 -1.653 -9.695 1.00 97.06 165 GLN A N 1
ATOM 1266 C CA . GLN A 1 165 ? 13.403 -2.644 -10.092 1.00 97.06 165 GLN A CA 1
ATOM 1267 C C . GLN A 1 165 ? 12.987 -3.403 -11.357 1.00 97.06 165 GLN A C 1
ATOM 1269 O O . GLN A 1 165 ? 13.807 -3.612 -12.258 1.00 97.06 165 GLN A O 1
ATOM 1274 N N . LEU A 1 166 ? 11.711 -3.788 -11.457 1.00 95.94 166 LEU A N 1
ATOM 1275 C CA . LEU A 1 166 ? 11.152 -4.418 -12.651 1.00 95.94 166 LEU A CA 1
ATOM 1276 C C . LEU A 1 166 ? 11.276 -3.488 -13.862 1.00 95.94 166 LEU A C 1
ATOM 1278 O O . LEU A 1 166 ? 11.760 -3.922 -14.910 1.00 95.94 166 LEU A O 1
ATOM 1282 N N . ALA A 1 167 ? 10.892 -2.219 -13.716 1.00 96.69 167 ALA A N 1
ATOM 1283 C CA . ALA A 1 167 ? 10.970 -1.224 -14.779 1.00 96.69 167 ALA A CA 1
ATOM 1284 C C . ALA A 1 167 ? 12.413 -1.042 -15.271 1.00 96.69 167 ALA A C 1
ATOM 1286 O O . ALA A 1 167 ? 12.662 -1.154 -16.472 1.00 96.69 167 ALA A O 1
ATOM 1287 N N . LYS A 1 168 ? 13.378 -0.881 -14.356 1.00 96.88 168 LYS A N 1
ATOM 1288 C CA . LYS A 1 168 ? 14.815 -0.772 -14.677 1.00 96.88 168 LYS A CA 1
ATOM 1289 C C . LYS A 1 168 ? 15.332 -2.004 -15.423 1.00 96.88 168 LYS A C 1
ATOM 1291 O O . LYS A 1 168 ? 16.015 -1.881 -16.442 1.00 96.88 168 LYS A O 1
ATOM 1296 N N . LYS A 1 169 ? 14.962 -3.204 -14.965 1.00 97.00 169 LYS A N 1
ATOM 1297 C CA . LYS A 1 169 ? 15.350 -4.471 -15.606 1.00 97.00 169 LYS A CA 1
ATOM 1298 C C . LYS A 1 169 ? 14.800 -4.587 -17.029 1.00 97.00 169 LYS A C 1
ATOM 1300 O O . LYS A 1 169 ? 15.531 -4.982 -17.939 1.00 97.00 169 LYS A O 1
ATOM 1305 N N . LEU A 1 170 ? 13.523 -4.259 -17.227 1.00 96.31 170 LEU A N 1
ATOM 1306 C CA . LEU A 1 170 ? 12.894 -4.320 -18.546 1.00 96.31 170 LEU A CA 1
ATOM 1307 C C . LEU A 1 170 ? 13.431 -3.238 -19.480 1.00 96.31 170 LEU A C 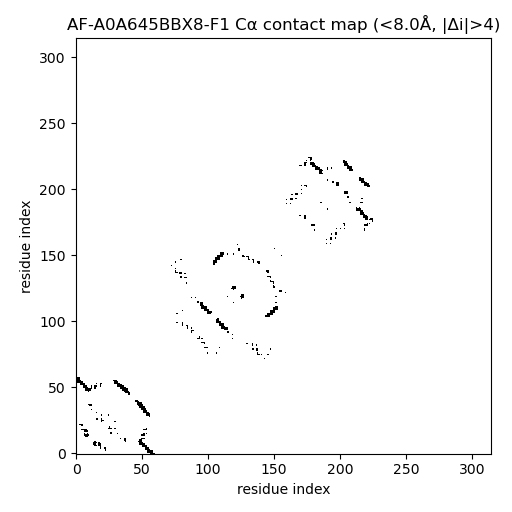1
ATOM 1309 O O . LEU A 1 170 ? 13.708 -3.543 -20.636 1.00 96.31 170 LEU A O 1
ATOM 1313 N N . ALA A 1 171 ? 13.658 -2.020 -18.987 1.00 96.19 171 ALA A N 1
ATOM 1314 C CA . ALA A 1 171 ? 14.282 -0.952 -19.760 1.00 96.19 171 ALA A CA 1
ATOM 1315 C C . ALA A 1 171 ? 15.650 -1.391 -20.303 1.00 96.19 171 ALA A C 1
ATOM 1317 O O . ALA A 1 171 ? 15.874 -1.343 -21.511 1.00 96.19 171 ALA A O 1
ATOM 1318 N N . ALA A 1 172 ? 16.522 -1.946 -19.454 1.00 95.38 172 ALA A N 1
ATOM 1319 C CA . ALA A 1 172 ? 17.824 -2.461 -19.884 1.00 95.38 172 ALA A CA 1
ATOM 1320 C C . ALA A 1 172 ? 17.705 -3.560 -20.962 1.00 95.38 172 ALA A C 1
ATOM 1322 O O . ALA A 1 172 ? 18.465 -3.581 -21.935 1.00 95.38 172 ALA A O 1
ATOM 1323 N N . ALA A 1 173 ? 16.726 -4.462 -20.829 1.00 94.06 173 ALA A N 1
ATOM 1324 C CA . ALA A 1 173 ? 16.466 -5.500 -21.824 1.00 94.06 173 ALA A CA 1
ATOM 1325 C C . ALA A 1 173 ? 15.954 -4.922 -23.157 1.00 94.06 173 ALA A C 1
ATOM 1327 O O . ALA A 1 173 ? 16.400 -5.351 -24.226 1.00 94.06 173 ALA A O 1
ATOM 1328 N N . VAL A 1 174 ? 15.057 -3.936 -23.109 1.00 95.44 174 VAL A N 1
ATOM 1329 C CA . VAL A 1 174 ? 14.502 -3.248 -24.285 1.00 95.44 174 VAL A CA 1
ATOM 1330 C C . VAL A 1 174 ? 15.592 -2.458 -25.012 1.00 95.44 174 VAL A C 1
ATOM 1332 O O . VAL A 1 174 ? 15.684 -2.567 -26.230 1.00 95.44 174 VAL A O 1
ATOM 1335 N N . ILE A 1 175 ? 16.484 -1.766 -24.296 1.00 93.62 175 ILE A N 1
ATOM 1336 C CA . ILE A 1 175 ? 17.641 -1.061 -24.885 1.00 93.62 175 ILE A CA 1
ATOM 1337 C C . ILE A 1 175 ? 18.572 -2.053 -25.588 1.00 93.62 175 ILE A C 1
ATOM 1339 O O . ILE A 1 175 ? 18.969 -1.852 -26.736 1.00 93.62 175 ILE A O 1
ATOM 1343 N N . LYS A 1 176 ? 18.897 -3.171 -24.926 1.00 91.25 176 LYS A N 1
ATOM 1344 C CA . LYS A 1 176 ? 19.816 -4.177 -25.476 1.00 91.25 176 LYS A CA 1
ATOM 1345 C C . LYS A 1 176 ? 19.246 -4.887 -26.705 1.00 91.25 176 LYS A C 1
ATOM 1347 O O . LYS A 1 176 ? 19.984 -5.180 -27.647 1.00 91.25 176 LYS A O 1
ATOM 1352 N N . THR A 1 177 ? 17.957 -5.220 -26.682 1.00 90.06 177 THR A N 1
ATOM 1353 C CA . THR A 1 177 ? 17.311 -6.018 -27.738 1.00 90.06 177 THR A CA 1
ATOM 1354 C C . THR A 1 177 ? 16.689 -5.170 -28.844 1.00 90.06 177 THR A C 1
ATOM 1356 O O . THR A 1 177 ? 16.548 -5.658 -29.965 1.00 90.06 177 THR A O 1
ATOM 1359 N N . GLY A 1 178 ? 16.314 -3.926 -28.544 1.00 89.06 178 GLY A N 1
ATOM 1360 C CA . GLY A 1 178 ? 15.509 -3.060 -29.404 1.00 89.06 178 GLY A CA 1
ATOM 1361 C C . GLY A 1 178 ? 14.061 -3.533 -29.579 1.00 89.06 178 GLY A C 1
ATOM 1362 O O . GLY A 1 178 ? 13.391 -3.061 -30.494 1.00 89.06 178 GLY A O 1
ATOM 1363 N N . ARG A 1 179 ? 13.587 -4.496 -28.772 1.00 89.44 179 ARG A N 1
ATOM 1364 C CA . ARG A 1 179 ? 12.233 -5.068 -28.868 1.00 89.44 179 ARG A CA 1
ATOM 1365 C C . ARG A 1 179 ? 11.338 -4.518 -27.770 1.00 89.44 179 ARG A C 1
ATOM 1367 O O . ARG A 1 179 ? 11.738 -4.486 -26.611 1.00 89.44 179 ARG A O 1
ATOM 1374 N N . ASN A 1 180 ? 10.108 -4.165 -28.131 1.00 93.06 180 ASN A N 1
ATOM 1375 C CA . ASN A 1 180 ? 9.123 -3.690 -27.166 1.00 93.06 180 ASN A CA 1
ATOM 1376 C C . ASN A 1 180 ? 8.725 -4.812 -26.201 1.00 93.06 180 ASN A C 1
ATOM 1378 O O . ASN A 1 180 ? 8.595 -5.970 -26.603 1.00 93.06 180 ASN A O 1
ATOM 1382 N N . THR A 1 181 ? 8.491 -4.454 -24.941 1.00 94.94 181 THR A N 1
ATOM 1383 C CA . THR A 1 181 ? 8.001 -5.374 -23.907 1.00 94.94 181 THR A CA 1
ATOM 1384 C C . THR A 1 181 ? 6.685 -4.853 -23.349 1.00 94.94 181 THR A C 1
ATOM 1386 O O . THR A 1 181 ? 6.590 -3.690 -22.966 1.00 94.94 181 THR A O 1
ATOM 1389 N N . THR A 1 182 ? 5.668 -5.714 -23.311 1.00 95.50 182 THR A N 1
ATOM 1390 C CA . THR A 1 182 ? 4.363 -5.413 -22.703 1.00 95.50 182 THR A CA 1
ATOM 1391 C C . THR A 1 182 ? 4.322 -6.011 -21.305 1.00 95.50 182 THR A C 1
ATOM 1393 O O . THR A 1 182 ? 4.691 -7.172 -21.126 1.00 95.50 182 THR A O 1
ATOM 1396 N N . LEU A 1 183 ? 3.916 -5.215 -20.320 1.00 94.81 183 LEU A N 1
ATOM 1397 C CA . LEU A 1 183 ? 3.767 -5.656 -18.938 1.00 94.81 183 LEU A CA 1
ATOM 1398 C C . LEU A 1 183 ? 2.372 -6.231 -18.695 1.00 94.81 183 LEU A C 1
ATOM 1400 O O . LEU A 1 183 ? 1.457 -6.067 -19.498 1.00 94.81 183 LEU A O 1
ATOM 1404 N N . GLU A 1 184 ? 2.204 -6.893 -17.555 1.00 92.50 184 GLU A N 1
ATOM 1405 C CA . GLU A 1 184 ? 0.885 -7.330 -17.108 1.00 92.50 184 GLU A CA 1
ATOM 1406 C C . GLU A 1 184 ? -0.035 -6.121 -16.823 1.00 92.50 184 GLU A C 1
ATOM 1408 O O . GLU A 1 184 ? 0.459 -5.068 -16.400 1.00 92.50 184 GLU A O 1
ATOM 1413 N N . PRO A 1 185 ? -1.364 -6.260 -17.000 1.00 93.31 185 PRO A N 1
ATOM 1414 C CA . PRO A 1 185 ? -2.328 -5.232 -16.614 1.00 93.31 185 PRO A CA 1
ATOM 1415 C C . PRO A 1 185 ? -2.169 -4.831 -15.157 1.00 93.31 185 PRO A C 1
ATOM 1417 O O . PRO A 1 185 ? -1.921 -5.705 -14.327 1.00 93.31 185 PRO A O 1
ATOM 1420 N N . MET A 1 186 ? -2.270 -3.540 -14.845 1.00 90.44 186 MET A N 1
ATOM 1421 C CA . MET A 1 186 ? -2.035 -3.018 -13.498 1.00 90.44 186 MET A CA 1
ATOM 1422 C C . MET A 1 186 ? -2.819 -1.734 -13.225 1.00 90.44 186 MET A C 1
ATOM 1424 O O . MET A 1 186 ? -3.201 -1.018 -14.156 1.00 90.44 186 MET A O 1
ATOM 1428 N N . ASN A 1 187 ? -3.031 -1.425 -11.943 1.00 90.06 187 ASN A N 1
ATOM 1429 C CA . ASN A 1 187 ? -3.798 -0.248 -11.552 1.00 90.06 187 ASN A CA 1
ATOM 1430 C C . ASN A 1 187 ? -3.093 1.063 -11.988 1.00 90.06 187 ASN A C 1
ATOM 1432 O O . ASN A 1 187 ? -1.879 1.079 -12.231 1.00 90.06 187 ASN A O 1
ATOM 1436 N N . PRO A 1 188 ? -3.823 2.188 -12.100 1.00 91.88 188 PRO A N 1
ATOM 1437 C CA . PRO A 1 188 ? -3.248 3.457 -12.552 1.00 91.88 188 PRO A CA 1
ATOM 1438 C C . PRO A 1 188 ? -2.041 3.940 -11.731 1.00 91.88 188 PRO A C 1
ATOM 1440 O O . PRO A 1 188 ? -1.126 4.548 -12.290 1.00 91.88 188 PRO A O 1
ATOM 1443 N N . TYR A 1 189 ? -2.013 3.652 -10.426 1.00 90.25 189 TYR A N 1
ATOM 1444 C CA . TYR A 1 189 ? -0.914 4.022 -9.534 1.00 90.25 189 TYR A CA 1
ATOM 1445 C C . TYR A 1 189 ? 0.374 3.253 -9.861 1.00 90.25 189 TYR A C 1
ATOM 1447 O O . TYR A 1 189 ? 1.430 3.864 -10.027 1.00 90.25 189 TYR A O 1
ATOM 1455 N N . GLU A 1 190 ? 0.286 1.934 -10.046 1.00 92.38 190 GLU A N 1
ATOM 1456 C CA . GLU A 1 190 ? 1.411 1.090 -10.463 1.00 92.38 190 GLU A CA 1
ATOM 1457 C C . GLU A 1 190 ? 1.940 1.526 -11.840 1.00 92.38 190 GLU A C 1
ATOM 1459 O O . GLU A 1 190 ? 3.152 1.684 -12.009 1.00 92.38 190 GLU A O 1
ATOM 1464 N N . ARG A 1 191 ? 1.047 1.824 -12.804 1.00 95.44 191 ARG A N 1
ATOM 1465 C CA . ARG A 1 191 ? 1.452 2.343 -14.128 1.00 95.44 191 ARG A CA 1
ATOM 1466 C C . ARG A 1 191 ? 2.241 3.639 -13.996 1.00 95.44 191 ARG A C 1
ATOM 1468 O O . ARG A 1 191 ? 3.256 3.804 -14.670 1.00 95.44 191 ARG A O 1
ATOM 1475 N N . ARG A 1 192 ? 1.798 4.551 -13.125 1.00 95.75 192 ARG A N 1
ATOM 1476 C CA . ARG A 1 192 ? 2.478 5.828 -12.880 1.00 95.75 192 ARG A CA 1
ATOM 1477 C C . ARG A 1 192 ? 3.888 5.631 -12.328 1.00 95.75 192 ARG A C 1
ATOM 1479 O O . ARG A 1 192 ? 4.785 6.321 -12.798 1.00 95.75 192 ARG A O 1
ATOM 1486 N N . ILE A 1 193 ? 4.089 4.696 -11.393 1.00 95.88 193 ILE A N 1
ATOM 1487 C CA . ILE A 1 193 ? 5.428 4.369 -10.870 1.00 95.88 193 ILE A CA 1
ATOM 1488 C C . ILE A 1 193 ? 6.337 3.936 -12.021 1.00 95.88 193 ILE A C 1
ATOM 1490 O O . ILE A 1 193 ? 7.413 4.493 -12.196 1.00 95.88 193 ILE A O 1
ATOM 1494 N N . ILE A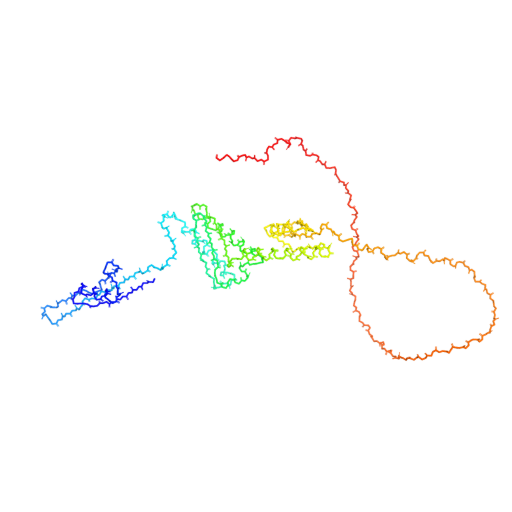 1 194 ? 5.871 3.013 -12.865 1.00 97.06 194 ILE A N 1
ATOM 1495 C CA . ILE A 1 194 ? 6.658 2.508 -13.997 1.00 97.06 194 ILE A CA 1
ATOM 1496 C C . ILE A 1 194 ? 6.973 3.615 -15.005 1.00 97.06 194 ILE A C 1
ATOM 1498 O O . ILE A 1 194 ? 8.114 3.730 -15.446 1.00 97.06 194 ILE A O 1
ATOM 1502 N N . HIS A 1 195 ? 5.987 4.442 -15.359 1.00 97.62 195 HIS A N 1
ATOM 1503 C CA . HIS A 1 195 ? 6.199 5.585 -16.246 1.00 97.62 195 HIS A CA 1
ATOM 1504 C C . HIS A 1 195 ? 7.236 6.561 -15.681 1.00 97.62 195 HIS A C 1
ATOM 1506 O O . HIS A 1 195 ? 8.131 6.968 -16.419 1.00 97.62 195 HIS A O 1
ATOM 1512 N N . ALA A 1 196 ? 7.148 6.886 -14.387 1.00 97.44 196 ALA A N 1
ATOM 1513 C CA . ALA A 1 196 ? 8.109 7.752 -13.711 1.00 97.44 196 ALA A CA 1
ATOM 1514 C C . ALA A 1 196 ? 9.523 7.153 -13.761 1.00 97.44 196 ALA A C 1
ATOM 1516 O O . ALA A 1 196 ? 10.433 7.797 -14.273 1.00 97.44 196 ALA A O 1
ATOM 1517 N N . THR A 1 197 ? 9.693 5.884 -13.373 1.00 97.25 197 THR A N 1
ATOM 1518 C CA . THR A 1 197 ? 11.007 5.220 -13.411 1.00 97.25 197 THR A CA 1
ATOM 1519 C C . THR A 1 197 ? 11.591 5.143 -14.821 1.00 97.25 197 THR A C 1
ATOM 1521 O O . THR A 1 197 ? 12.796 5.278 -14.996 1.00 97.25 197 THR A O 1
ATOM 1524 N N . ILE A 1 198 ? 10.765 4.905 -15.844 1.00 97.06 198 ILE A N 1
ATOM 1525 C CA . ILE A 1 198 ? 11.238 4.821 -17.235 1.00 97.06 198 ILE A CA 1
ATOM 1526 C C . ILE A 1 198 ? 11.608 6.196 -17.781 1.00 97.06 198 ILE A C 1
ATOM 1528 O O . ILE A 1 198 ? 12.533 6.283 -18.580 1.00 97.06 198 ILE A O 1
ATOM 1532 N N . SER A 1 199 ? 10.914 7.258 -17.362 1.00 96.31 199 SER A N 1
ATOM 1533 C CA . SER A 1 199 ? 11.201 8.620 -17.829 1.00 96.31 199 SER A CA 1
ATOM 1534 C C . SER A 1 199 ? 12.603 9.111 -17.453 1.00 96.31 199 SER A C 1
ATOM 1536 O O . SER A 1 199 ? 13.147 9.971 -18.136 1.00 96.31 199 SER A O 1
ATOM 1538 N N . GLU A 1 200 ? 13.207 8.521 -16.419 1.00 96.25 200 GLU A N 1
ATOM 1539 C CA . GLU A 1 200 ? 14.580 8.794 -15.981 1.00 96.25 200 GLU A CA 1
ATOM 1540 C C . GLU A 1 200 ? 15.645 8.064 -16.823 1.00 96.25 200 GLU A C 1
ATOM 1542 O O . GLU A 1 200 ? 16.834 8.347 -16.693 1.00 96.25 200 GLU A O 1
ATOM 1547 N N . ILE A 1 201 ? 15.252 7.099 -17.665 1.00 94.88 201 ILE A N 1
ATOM 1548 C CA . ILE A 1 201 ? 16.174 6.227 -18.403 1.00 94.88 201 ILE A CA 1
ATOM 1549 C C . ILE A 1 201 ? 16.195 6.625 -19.880 1.00 94.88 201 ILE A C 1
ATOM 1551 O O . ILE A 1 201 ? 15.207 6.488 -20.600 1.00 94.88 201 ILE A O 1
ATOM 1555 N N . GLU A 1 202 ? 17.360 7.043 -20.370 1.00 93.69 202 GLU A N 1
ATOM 1556 C CA . GLU A 1 202 ? 17.551 7.333 -21.790 1.00 93.69 202 GLU A CA 1
ATOM 1557 C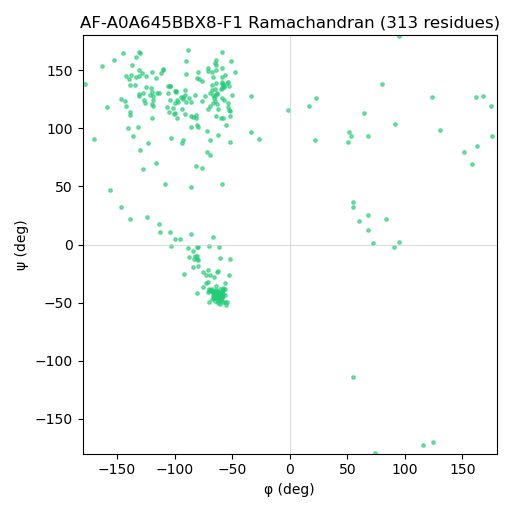 C . GLU A 1 202 ? 17.475 6.063 -22.659 1.00 93.69 202 GLU A C 1
ATOM 1559 O O . GLU A 1 202 ? 17.865 4.965 -22.258 1.00 93.69 202 GLU A O 1
ATOM 1564 N N . GLY A 1 203 ? 16.995 6.204 -23.898 1.00 92.56 203 GLY A N 1
ATOM 1565 C CA . GLY A 1 203 ? 16.931 5.093 -24.859 1.00 92.56 203 GLY A CA 1
ATOM 1566 C C . GLY A 1 203 ? 15.625 4.285 -24.842 1.00 92.56 203 GLY A C 1
ATOM 1567 O O . GLY A 1 203 ? 15.463 3.359 -25.652 1.00 92.56 203 GLY A O 1
ATOM 1568 N N . VAL A 1 204 ? 14.687 4.624 -23.950 1.00 96.25 204 VAL A N 1
ATOM 1569 C CA . VAL A 1 204 ? 13.374 3.975 -23.809 1.00 96.25 204 VAL A CA 1
ATOM 1570 C C . VAL A 1 204 ? 12.245 4.978 -23.616 1.00 96.25 204 VAL A C 1
ATOM 1572 O O . VAL A 1 204 ? 12.432 6.085 -23.132 1.00 96.25 204 VAL A O 1
ATOM 1575 N N . THR A 1 205 ? 11.045 4.563 -23.996 1.00 95.94 205 THR A N 1
ATOM 1576 C CA . THR A 1 205 ? 9.786 5.268 -23.763 1.00 95.94 205 THR A CA 1
ATOM 1577 C C . THR A 1 205 ? 8.746 4.287 -23.251 1.00 95.94 205 THR A C 1
ATOM 1579 O O . THR A 1 205 ? 8.887 3.069 -23.388 1.00 95.94 205 THR A O 1
ATOM 1582 N N . SER A 1 206 ? 7.687 4.808 -22.640 1.00 96.75 206 SER A N 1
ATOM 1583 C CA . SER A 1 206 ? 6.586 3.993 -22.139 1.00 96.75 206 SER A CA 1
ATOM 1584 C C . SER A 1 206 ? 5.234 4.569 -22.540 1.00 96.75 206 SER A C 1
ATOM 1586 O O . SER A 1 206 ? 5.049 5.783 -22.566 1.00 96.75 206 SER A O 1
ATOM 1588 N N . ALA A 1 207 ? 4.273 3.694 -22.830 1.00 96.69 207 ALA A N 1
ATOM 1589 C CA . ALA A 1 207 ? 2.897 4.057 -23.154 1.00 96.69 207 ALA A CA 1
ATOM 1590 C C . ALA A 1 207 ? 1.918 3.097 -22.469 1.00 96.69 207 ALA A C 1
ATOM 1592 O O . ALA A 1 207 ? 2.137 1.888 -22.450 1.00 96.69 207 ALA A O 1
ATOM 1593 N N . SER A 1 208 ? 0.833 3.625 -21.904 1.00 96.69 208 SER A N 1
ATOM 1594 C CA . SER A 1 208 ? -0.248 2.802 -21.353 1.00 96.69 208 SER A CA 1
ATOM 1595 C C . SER A 1 208 ? -1.244 2.431 -22.456 1.00 96.69 208 SER A C 1
ATOM 1597 O O . SER A 1 208 ? -1.829 3.329 -23.059 1.00 96.69 208 SER A O 1
ATOM 1599 N N . VAL A 1 209 ? -1.481 1.138 -22.687 1.00 96.12 209 VAL A N 1
ATOM 1600 C CA . VAL A 1 209 ? -2.341 0.606 -23.761 1.00 96.12 209 VAL A CA 1
ATOM 1601 C C . VAL A 1 209 ? -3.422 -0.316 -23.191 1.00 96.12 209 VAL A C 1
ATOM 1603 O O . VAL A 1 209 ? -3.185 -1.050 -22.230 1.00 96.12 209 VAL A O 1
ATOM 1606 N N . GLY A 1 210 ? -4.608 -0.283 -23.802 1.00 95.62 210 GLY A N 1
ATOM 1607 C CA . GLY A 1 210 ? -5.796 -1.022 -23.368 1.00 95.62 210 GLY A CA 1
ATOM 1608 C C . GLY A 1 210 ? -6.729 -0.188 -22.487 1.00 95.62 210 GLY A C 1
ATOM 1609 O O . GLY A 1 210 ? -6.442 0.971 -22.187 1.00 95.62 210 GLY A O 1
ATOM 1610 N N . GLU A 1 211 ? -7.834 -0.802 -22.073 1.00 93.75 211 GLU A N 1
ATOM 1611 C CA . GLU A 1 211 ? -8.851 -0.210 -21.196 1.00 93.75 211 GLU A CA 1
ATOM 1612 C C . GLU A 1 211 ? -8.850 -0.903 -19.830 1.00 93.75 211 GLU A C 1
ATOM 1614 O O . GLU A 1 211 ? -8.539 -2.094 -19.724 1.00 93.75 211 GLU A O 1
ATOM 1619 N N . GLU A 1 212 ? -9.163 -0.156 -18.771 1.00 89.56 212 GLU A N 1
ATOM 1620 C CA . GLU A 1 212 ? -9.367 -0.700 -17.429 1.00 89.56 212 GLU A CA 1
ATOM 1621 C C . GLU A 1 212 ? -10.394 -1.855 -17.441 1.00 89.56 212 GLU A C 1
ATOM 1623 O O . GLU A 1 212 ? -11.433 -1.736 -18.090 1.00 89.56 212 GLU A O 1
ATOM 1628 N N . PRO A 1 213 ? -10.146 -2.980 -16.736 1.00 87.62 213 PRO A N 1
ATOM 1629 C CA . PRO A 1 213 ? -9.015 -3.295 -15.847 1.00 87.62 213 PRO A CA 1
ATOM 1630 C C . PRO A 1 213 ? -7.800 -3.924 -16.560 1.00 87.62 213 PRO A C 1
ATOM 1632 O O . PRO A 1 213 ? -6.770 -4.173 -15.939 1.00 87.62 213 PRO A O 1
ATOM 1635 N N . ASN A 1 214 ? -7.891 -4.174 -17.867 1.00 93.19 214 ASN A N 1
ATOM 1636 C CA . ASN A 1 214 ? -6.858 -4.857 -18.655 1.00 93.19 214 ASN A CA 1
ATOM 1637 C C . ASN A 1 214 ? -5.761 -3.915 -19.183 1.00 93.19 214 ASN A C 1
ATOM 1639 O O . ASN A 1 214 ? -4.921 -4.318 -19.992 1.00 93.19 214 ASN A O 1
ATOM 1643 N N . ARG A 1 215 ? -5.750 -2.658 -18.737 1.00 94.56 215 ARG A N 1
ATOM 1644 C CA . ARG A 1 215 ? -4.784 -1.655 -19.174 1.00 94.56 215 ARG A CA 1
ATOM 1645 C C . ARG A 1 215 ? -3.387 -1.965 -18.650 1.00 94.56 215 ARG A C 1
ATOM 1647 O O . ARG A 1 215 ? -3.178 -2.176 -17.456 1.00 94.56 215 ARG A O 1
ATOM 1654 N N . CYS A 1 216 ? -2.413 -1.946 -19.549 1.00 94.62 216 CYS A N 1
ATOM 1655 C CA . CYS A 1 216 ? -1.029 -2.322 -19.280 1.00 94.62 216 CYS A CA 1
ATOM 1656 C C . CYS A 1 216 ? -0.046 -1.264 -19.792 1.00 94.62 216 CYS A C 1
ATOM 1658 O O . CYS A 1 216 ? -0.414 -0.379 -20.564 1.00 94.62 216 CYS A O 1
ATOM 1660 N N . VAL A 1 217 ? 1.212 -1.344 -19.355 1.00 97.56 217 VAL A N 1
ATOM 1661 C CA . VAL A 1 217 ? 2.295 -0.477 -19.843 1.00 97.56 217 VAL A CA 1
ATOM 1662 C C . VAL A 1 217 ? 3.112 -1.230 -20.886 1.00 97.56 217 VAL A C 1
ATOM 1664 O O . VAL A 1 217 ? 3.523 -2.368 -20.665 1.00 97.56 217 VAL A O 1
ATOM 1667 N N . ILE A 1 218 ? 3.372 -0.580 -22.013 1.00 97.12 218 ILE A N 1
ATOM 1668 C CA . ILE A 1 218 ? 4.308 -1.035 -23.036 1.00 97.12 218 ILE A CA 1
ATOM 1669 C C . ILE A 1 218 ? 5.559 -0.174 -22.940 1.00 97.12 218 ILE A C 1
ATOM 1671 O O . ILE A 1 218 ? 5.467 1.051 -22.926 1.00 97.12 218 ILE A O 1
ATOM 1675 N N . ILE A 1 219 ? 6.717 -0.824 -22.894 1.00 96.69 219 ILE A N 1
ATOM 1676 C CA . ILE A 1 219 ? 8.031 -0.185 -22.936 1.00 96.69 219 ILE A CA 1
ATOM 1677 C C . ILE A 1 219 ? 8.609 -0.402 -24.331 1.00 96.69 219 ILE A C 1
ATOM 1679 O O . ILE A 1 219 ? 8.726 -1.544 -24.787 1.00 96.69 219 ILE A O 1
ATOM 1683 N N . SER A 1 220 ? 8.975 0.684 -25.002 1.00 94.88 220 SER A N 1
ATOM 1684 C CA . SER A 1 220 ? 9.569 0.692 -26.341 1.00 94.88 220 SER A CA 1
ATOM 1685 C C . SER A 1 220 ? 10.953 1.321 -26.319 1.00 94.88 220 SER A C 1
ATOM 1687 O O . SER A 1 220 ? 11.218 2.214 -25.522 1.00 94.88 220 SER A O 1
ATOM 1689 N N . SER A 1 221 ? 11.848 0.867 -27.195 1.00 93.75 221 SER A N 1
ATOM 1690 C CA . SER A 1 221 ? 13.127 1.554 -27.390 1.00 93.75 221 SER A CA 1
ATOM 1691 C C . SER A 1 221 ? 12.923 2.778 -28.279 1.00 93.75 221 SER A C 1
ATOM 1693 O O . SER A 1 221 ? 12.169 2.709 -29.250 1.00 93.75 221 SER A O 1
ATOM 1695 N N . THR A 1 222 ? 13.621 3.875 -27.986 1.00 89.56 222 THR A N 1
ATOM 1696 C CA . THR A 1 222 ? 13.679 5.041 -28.885 1.00 89.56 222 THR A CA 1
ATOM 1697 C C . THR A 1 222 ? 14.496 4.763 -30.145 1.00 89.56 222 THR A C 1
ATOM 1699 O O . THR A 1 222 ? 14.263 5.395 -31.170 1.00 89.56 222 THR A O 1
ATOM 1702 N N . ASN A 1 223 ? 15.391 3.770 -30.095 1.00 85.81 223 ASN A N 1
ATOM 1703 C CA . ASN A 1 223 ? 16.197 3.298 -31.218 1.00 85.81 223 ASN A CA 1
ATOM 1704 C C . ASN A 1 223 ? 15.832 1.839 -31.549 1.00 85.81 223 ASN A C 1
ATOM 1706 O O . ASN A 1 223 ? 16.615 0.920 -31.275 1.00 85.81 223 ASN A O 1
ATOM 1710 N N . PRO A 1 224 ? 14.633 1.581 -32.104 1.00 74.12 224 PRO A N 1
ATOM 1711 C CA . PRO A 1 224 ? 14.206 0.226 -32.417 1.00 74.12 224 PRO A CA 1
ATOM 1712 C C . PRO A 1 224 ? 15.130 -0.381 -33.474 1.00 74.12 224 PRO A C 1
ATOM 1714 O O . PRO A 1 224 ? 15.396 0.215 -34.519 1.00 74.12 224 PRO A O 1
ATOM 1717 N N . ARG A 1 225 ? 15.619 -1.600 -33.220 1.00 71.94 225 ARG A N 1
ATOM 1718 C CA . ARG A 1 225 ? 16.391 -2.326 -34.234 1.00 71.94 225 ARG A CA 1
ATOM 1719 C C . ARG A 1 225 ? 15.452 -2.691 -35.389 1.00 71.94 225 ARG A C 1
ATOM 1721 O O . ARG A 1 225 ? 14.378 -3.233 -35.114 1.00 71.94 225 ARG A O 1
ATO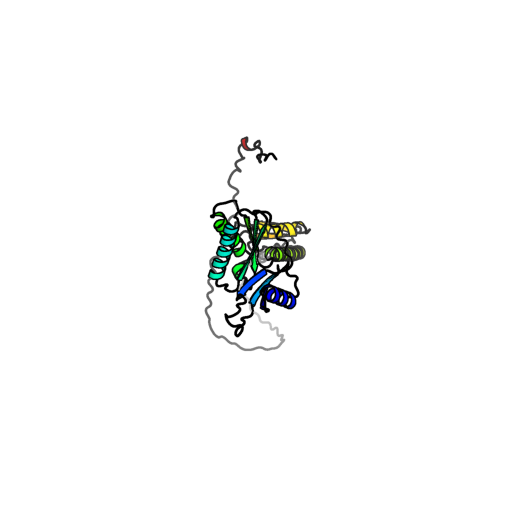M 1728 N N . PRO A 1 226 ? 15.840 -2.452 -36.657 1.00 65.94 226 PRO A N 1
ATOM 1729 C CA . PRO A 1 226 ? 15.044 -2.862 -37.804 1.00 65.94 226 PRO A CA 1
ATOM 1730 C C . PRO A 1 226 ? 14.740 -4.353 -37.693 1.00 65.94 226 PRO A C 1
ATOM 1732 O O . PRO A 1 226 ? 15.656 -5.173 -37.578 1.00 65.94 226 PRO A O 1
ATOM 1735 N N . GLN A 1 227 ? 13.457 -4.715 -37.681 1.00 64.44 227 GLN A N 1
ATOM 1736 C CA . GLN A 1 227 ? 13.109 -6.125 -37.748 1.00 64.44 227 GLN A CA 1
ATOM 1737 C C . GLN A 1 227 ? 13.573 -6.653 -39.110 1.00 64.44 227 GLN A C 1
ATOM 1739 O O . GLN A 1 227 ? 13.319 -5.990 -40.119 1.00 64.44 227 GLN A O 1
ATOM 1744 N N . PRO A 1 228 ? 14.246 -7.815 -39.181 1.00 61.00 228 PRO A N 1
ATOM 1745 C CA . PRO A 1 228 ? 14.455 -8.467 -40.461 1.00 61.00 228 PRO A CA 1
ATOM 1746 C C . PRO A 1 228 ? 13.071 -8.752 -41.043 1.00 61.00 228 PRO A C 1
ATOM 1748 O O . PRO A 1 228 ? 12.319 -9.565 -40.504 1.00 61.00 228 PRO A O 1
ATOM 1751 N N . SER A 1 229 ? 12.712 -8.020 -42.096 1.00 61.16 229 SER A N 1
ATOM 1752 C CA . SER A 1 229 ? 11.463 -8.206 -42.818 1.00 61.16 229 SER A CA 1
ATOM 1753 C C . SER A 1 229 ? 11.365 -9.672 -43.232 1.00 61.16 229 SER A C 1
ATOM 1755 O O . SER A 1 229 ? 12.216 -10.199 -43.950 1.00 61.16 229 SER A O 1
ATOM 1757 N N . GLY A 1 230 ? 10.336 -10.354 -42.730 1.00 57.22 230 GLY A N 1
ATOM 1758 C CA . GLY A 1 230 ? 10.076 -11.771 -42.987 1.00 57.22 230 GLY A CA 1
ATOM 1759 C C . GLY A 1 230 ? 9.714 -12.095 -44.441 1.00 57.22 230 GLY A C 1
ATOM 1760 O O . GLY A 1 230 ? 9.413 -13.245 -44.745 1.00 57.22 230 GLY A O 1
ATOM 1761 N N . ASP A 1 231 ? 9.785 -11.129 -45.356 1.00 52.78 231 ASP A N 1
ATOM 1762 C CA . ASP A 1 231 ? 9.404 -11.265 -46.762 1.00 52.78 231 ASP A CA 1
ATOM 1763 C C . ASP A 1 231 ? 10.550 -11.814 -47.635 1.00 52.78 231 ASP A C 1
ATOM 1765 O O . ASP A 1 231 ? 10.883 -11.272 -48.688 1.00 52.78 231 ASP A O 1
ATOM 1769 N N . ARG A 1 232 ? 11.185 -12.914 -47.205 1.00 51.31 232 ARG A N 1
ATOM 1770 C CA . ARG A 1 232 ? 12.149 -13.680 -48.031 1.00 51.31 232 ARG A CA 1
ATOM 1771 C C . ARG A 1 232 ? 11.687 -15.092 -48.398 1.00 51.31 232 ARG A C 1
ATOM 1773 O O . ARG A 1 232 ? 12.498 -15.897 -48.850 1.00 51.31 232 ARG A O 1
ATOM 1780 N N . TYR A 1 233 ? 10.395 -15.380 -48.287 1.00 54.62 233 TYR A N 1
ATOM 1781 C CA . TYR A 1 233 ? 9.805 -16.618 -48.801 1.00 54.62 233 TYR A CA 1
ATOM 1782 C C . TYR A 1 233 ? 8.678 -16.298 -49.785 1.00 54.62 233 TYR A C 1
ATOM 1784 O O . TYR A 1 233 ? 7.545 -16.148 -49.363 1.00 54.62 233 TYR A O 1
ATOM 1792 N N . ASP A 1 234 ? 9.024 -16.123 -51.068 1.00 55.16 234 ASP A N 1
ATOM 1793 C CA . ASP A 1 234 ? 8.307 -16.666 -52.248 1.00 55.16 234 ASP A CA 1
ATOM 1794 C C . ASP A 1 234 ? 8.610 -15.887 -53.538 1.00 55.16 234 ASP A C 1
ATOM 1796 O O . ASP A 1 234 ? 7.762 -15.214 -54.114 1.00 55.16 234 ASP A O 1
ATOM 1800 N N . ASN A 1 235 ? 9.836 -15.994 -54.058 1.00 52.09 235 ASN A N 1
ATOM 1801 C CA . ASN A 1 235 ? 10.066 -15.615 -55.460 1.00 52.09 235 ASN A CA 1
ATOM 1802 C C . ASN A 1 235 ? 11.136 -16.454 -56.168 1.00 52.09 235 ASN A C 1
ATOM 1804 O O . ASN A 1 235 ? 11.830 -15.986 -57.066 1.00 52.09 235 ASN A O 1
ATOM 1808 N N . ARG A 1 236 ? 11.267 -17.733 -55.789 1.00 52.62 236 ARG A N 1
ATOM 1809 C CA . ARG A 1 236 ? 12.083 -18.710 -56.538 1.00 52.62 236 ARG A CA 1
ATOM 1810 C C . ARG A 1 236 ? 11.274 -19.683 -57.399 1.00 52.62 236 ARG A C 1
ATOM 1812 O O . ARG A 1 236 ? 11.875 -20.464 -58.123 1.00 52.62 236 ARG A O 1
ATOM 1819 N N . SER A 1 237 ? 9.938 -19.611 -57.402 1.00 55.38 237 SER A N 1
ATOM 1820 C CA . SER A 1 237 ? 9.099 -20.558 -58.162 1.00 55.38 237 SER A CA 1
ATOM 1821 C C . SER A 1 237 ? 8.569 -20.045 -59.514 1.00 55.38 237 SER A C 1
ATOM 1823 O O . SER A 1 237 ? 7.803 -20.758 -60.160 1.00 55.38 237 SER A O 1
ATOM 1825 N N . ARG A 1 238 ? 8.946 -18.849 -59.989 1.00 53.97 238 ARG A N 1
ATOM 1826 C CA . ARG A 1 238 ? 8.403 -18.295 -61.252 1.00 53.97 238 ARG A CA 1
ATOM 1827 C C . ARG A 1 238 ? 9.322 -18.337 -62.468 1.00 53.97 238 ARG A C 1
ATOM 1829 O O . ARG A 1 238 ? 8.960 -17.779 -63.493 1.00 53.97 238 ARG A O 1
ATOM 1836 N N . ASN A 1 239 ? 10.447 -19.047 -62.408 1.00 51.28 239 ASN A N 1
ATOM 1837 C CA . ASN A 1 239 ? 11.265 -19.262 -63.602 1.00 51.28 239 ASN A CA 1
ATOM 1838 C C . ASN A 1 239 ? 11.562 -20.746 -63.823 1.00 51.28 239 ASN A C 1
ATOM 1840 O O . ASN A 1 239 ? 12.695 -21.211 -63.728 1.00 51.28 239 ASN A O 1
ATOM 1844 N N . LYS A 1 240 ? 10.501 -21.509 -64.098 1.00 52.47 240 LYS A N 1
ATOM 1845 C CA . LYS A 1 240 ? 10.616 -22.795 -64.785 1.00 52.47 240 LYS A CA 1
ATOM 1846 C C . LYS A 1 240 ? 10.300 -22.502 -66.257 1.00 52.47 240 LYS A C 1
ATOM 1848 O O . LYS A 1 240 ? 9.150 -22.172 -66.542 1.00 52.47 240 LYS A O 1
ATOM 1853 N N . PRO A 1 241 ? 11.278 -22.532 -67.179 1.00 48.94 241 PRO A N 1
ATOM 1854 C CA . PRO A 1 241 ? 10.987 -22.271 -68.578 1.00 48.94 241 PRO A CA 1
ATOM 1855 C C . PRO A 1 241 ? 10.039 -23.356 -69.088 1.00 48.94 241 PRO A C 1
ATOM 1857 O O . PRO A 1 241 ? 10.276 -24.549 -68.880 1.00 48.94 241 PRO A O 1
ATOM 1860 N N . ASN A 1 242 ? 8.951 -22.924 -69.728 1.00 50.72 242 ASN A N 1
ATOM 1861 C CA . ASN A 1 242 ? 8.032 -23.791 -70.452 1.00 50.72 242 ASN A CA 1
ATOM 1862 C C . ASN A 1 242 ? 8.833 -24.588 -71.484 1.00 50.72 242 ASN A C 1
ATOM 1864 O O . ASN A 1 242 ? 9.201 -24.077 -72.538 1.00 50.72 242 ASN A O 1
ATOM 1868 N N . ARG A 1 243 ? 9.106 -25.858 -71.181 1.00 49.09 243 ARG A N 1
ATOM 1869 C CA . ARG A 1 243 ? 9.687 -26.802 -72.135 1.00 49.09 243 ARG A CA 1
ATOM 1870 C C . ARG A 1 243 ? 8.561 -27.336 -73.024 1.00 49.09 243 ARG A C 1
ATOM 1872 O O . ARG A 1 243 ? 8.182 -28.497 -72.933 1.00 49.09 243 ARG A O 1
ATOM 1879 N N . SER A 1 244 ? 7.995 -26.458 -73.851 1.00 49.19 244 SER A N 1
ATOM 1880 C CA . SER A 1 244 ? 7.217 -26.843 -75.027 1.00 49.19 244 SER A CA 1
ATOM 1881 C C . SER A 1 244 ? 8.208 -27.173 -76.139 1.00 49.19 244 SER A C 1
ATOM 1883 O O . SER A 1 244 ? 8.824 -26.282 -76.717 1.00 49.19 244 SER A O 1
ATOM 1885 N N . GLY A 1 245 ? 8.412 -28.459 -76.394 1.00 44.75 245 GLY A N 1
ATOM 1886 C CA . GLY A 1 245 ? 9.333 -28.921 -77.423 1.00 44.75 245 GLY A CA 1
ATOM 1887 C C . GLY A 1 245 ? 9.176 -30.414 -77.638 1.00 44.75 245 GLY A C 1
ATOM 1888 O O . GLY A 1 245 ? 9.769 -31.206 -76.915 1.00 44.75 245 GLY A O 1
ATOM 1889 N N . SER A 1 246 ? 8.296 -30.741 -78.580 1.00 48.06 246 SER A N 1
ATOM 1890 C CA . SER A 1 246 ? 8.248 -31.917 -79.448 1.00 48.06 246 SER A CA 1
ATOM 1891 C C . SER A 1 246 ? 9.091 -33.127 -79.042 1.00 48.06 246 SER A C 1
ATOM 1893 O O . SER A 1 246 ? 10.315 -33.082 -79.049 1.00 48.06 246 SER A O 1
ATOM 1895 N N . ARG A 1 247 ? 8.416 -34.257 -78.810 1.00 45.88 247 ARG A N 1
ATOM 1896 C CA . ARG A 1 247 ? 9.013 -35.591 -78.940 1.00 45.88 247 ARG A CA 1
ATOM 1897 C C . ARG A 1 247 ? 9.390 -35.823 -80.409 1.00 45.88 247 ARG A C 1
ATOM 1899 O O . ARG A 1 247 ? 8.486 -35.759 -81.241 1.00 45.88 247 ARG A O 1
ATOM 1906 N N . PRO A 1 248 ? 10.632 -36.208 -80.738 1.00 43.44 248 PRO A N 1
ATOM 1907 C CA . PRO A 1 248 ? 10.890 -37.022 -81.910 1.00 43.44 248 PRO A CA 1
ATOM 1908 C C . PRO A 1 248 ? 11.006 -38.478 -81.465 1.00 43.44 248 PRO A C 1
ATOM 1910 O O . PRO A 1 248 ? 11.778 -38.834 -80.576 1.00 43.44 248 PRO A O 1
ATOM 1913 N N . SER A 1 249 ? 10.182 -39.305 -82.090 1.00 41.62 249 SER A N 1
ATOM 1914 C CA . SER A 1 249 ? 10.305 -40.753 -82.092 1.00 41.62 249 SER A CA 1
ATOM 1915 C C . SER A 1 249 ? 11.554 -41.170 -82.876 1.00 41.62 249 SER A C 1
ATOM 1917 O O . SER A 1 249 ? 11.766 -40.664 -83.976 1.00 41.62 249 SER A O 1
ATOM 1919 N N . GLY A 1 250 ? 12.310 -42.140 -82.353 1.00 36.25 250 GLY A N 1
ATOM 1920 C CA . GLY A 1 250 ? 13.161 -43.023 -83.158 1.00 36.25 250 GLY A CA 1
ATOM 1921 C C . GLY A 1 250 ? 14.648 -43.053 -82.793 1.00 36.25 250 GLY A C 1
ATOM 1922 O O . GLY A 1 250 ? 15.317 -42.027 -82.805 1.00 36.25 250 GLY A O 1
ATOM 1923 N N . GLY A 1 251 ? 15.171 -44.267 -82.574 1.00 35.22 251 GLY A N 1
ATOM 1924 C CA . GLY A 1 251 ? 16.583 -44.587 -82.818 1.00 35.22 251 GLY A CA 1
ATOM 1925 C C . GLY A 1 251 ? 17.322 -45.295 -81.682 1.00 35.22 251 GLY A C 1
ATOM 1926 O O . GLY A 1 251 ? 17.818 -44.656 -80.765 1.00 35.22 251 GLY A O 1
ATOM 1927 N N . HIS A 1 252 ? 17.445 -46.619 -81.791 1.00 42.75 252 HIS A N 1
ATOM 1928 C CA . HIS A 1 252 ? 18.343 -47.472 -81.007 1.00 42.75 252 HIS A CA 1
ATOM 1929 C C . HIS A 1 252 ? 19.827 -47.085 -81.153 1.00 42.75 252 HIS A C 1
ATOM 1931 O O . HIS A 1 252 ? 20.257 -46.807 -82.272 1.00 42.75 252 HIS A O 1
ATOM 1937 N N . ARG A 1 253 ? 20.619 -47.211 -80.073 1.00 37.25 253 ARG A N 1
ATOM 1938 C CA . ARG A 1 253 ? 21.838 -48.056 -80.002 1.00 37.25 253 ARG A CA 1
ATOM 1939 C C . ARG A 1 253 ? 22.599 -47.883 -78.681 1.00 37.25 253 ARG A C 1
ATOM 1941 O O . ARG A 1 253 ? 23.044 -46.795 -78.342 1.00 37.25 253 ARG A O 1
ATOM 1948 N N . ASP A 1 254 ? 22.697 -49.001 -77.969 1.00 38.25 254 ASP A N 1
ATOM 1949 C CA . ASP A 1 254 ? 23.879 -49.609 -77.344 1.00 38.25 254 ASP A CA 1
ATOM 1950 C C . ASP A 1 254 ? 25.086 -48.721 -77.014 1.00 38.25 254 ASP A C 1
ATOM 1952 O O . ASP A 1 254 ? 25.718 -48.129 -77.886 1.00 38.25 254 ASP A O 1
ATOM 1956 N N . GLY A 1 255 ? 25.505 -48.764 -75.747 1.00 36.69 255 GLY A N 1
ATOM 1957 C CA . GLY A 1 255 ? 26.795 -48.224 -75.338 1.00 36.69 255 GLY A CA 1
ATOM 1958 C C . GLY A 1 255 ? 27.026 -48.292 -73.836 1.00 36.69 255 GLY A C 1
ATOM 1959 O O . GLY A 1 255 ? 26.643 -47.389 -73.103 1.00 36.69 255 GLY A O 1
ATOM 1960 N N . ASN A 1 256 ? 27.672 -49.373 -73.402 1.00 41.44 256 ASN A N 1
ATOM 1961 C CA . ASN A 1 256 ? 28.320 -49.543 -72.103 1.00 41.44 256 ASN A CA 1
ATOM 1962 C C . ASN A 1 256 ? 28.934 -48.246 -71.543 1.00 41.44 256 ASN A C 1
ATOM 1964 O O . ASN A 1 256 ? 29.853 -47.696 -72.146 1.00 41.44 256 ASN A O 1
ATOM 1968 N N . PHE A 1 257 ? 28.597 -47.892 -70.300 1.00 36.88 257 PHE A N 1
ATOM 1969 C CA . PHE A 1 257 ? 29.600 -47.314 -69.409 1.00 36.88 257 PHE A CA 1
ATOM 1970 C C . PHE A 1 257 ? 29.463 -47.875 -67.995 1.00 36.88 257 PHE A C 1
ATOM 1972 O O . PHE A 1 257 ? 28.474 -47.679 -67.292 1.00 36.88 257 PHE A O 1
ATOM 1979 N N . ARG A 1 258 ? 30.487 -48.651 -67.640 1.00 39.47 258 ARG A N 1
ATOM 1980 C CA . ARG A 1 258 ? 30.776 -49.205 -66.322 1.00 39.47 258 ARG A CA 1
ATOM 1981 C C . ARG A 1 258 ? 31.427 -48.127 -65.452 1.00 39.47 258 ARG A C 1
ATOM 1983 O O . ARG A 1 258 ? 32.221 -47.340 -65.952 1.00 39.47 258 ARG A O 1
ATOM 1990 N N . GLY A 1 259 ? 31.175 -48.188 -64.149 1.00 37.75 259 GLY A N 1
ATOM 1991 C CA . GLY A 1 259 ? 31.884 -47.430 -63.111 1.00 37.75 259 GLY A CA 1
ATOM 1992 C C . GLY A 1 259 ? 30.946 -47.190 -61.931 1.00 37.75 259 GLY A C 1
ATOM 1993 O O . GLY A 1 259 ? 30.203 -46.222 -61.938 1.00 37.75 259 GLY A O 1
ATOM 1994 N N . ASN A 1 260 ? 30.717 -48.151 -61.034 1.00 37.59 260 ASN A N 1
ATOM 1995 C CA . ASN A 1 260 ? 31.626 -48.645 -59.989 1.00 37.59 260 ASN A CA 1
ATOM 1996 C C . ASN A 1 260 ? 32.183 -47.541 -59.078 1.00 37.59 260 ASN A C 1
ATOM 1998 O O . ASN A 1 260 ? 33.212 -46.956 -59.394 1.00 37.59 260 ASN A O 1
ATOM 2002 N N . SER A 1 261 ? 31.500 -47.312 -57.952 1.00 39.22 261 SER A N 1
ATOM 2003 C CA . SER A 1 261 ? 32.030 -47.096 -56.590 1.00 39.22 261 SER A CA 1
ATOM 2004 C C . SER A 1 261 ? 30.856 -46.579 -55.743 1.00 39.22 261 SER A C 1
ATOM 2006 O O . SER A 1 261 ? 30.184 -45.647 -56.161 1.00 39.22 261 SER A O 1
ATOM 2008 N N . GLY A 1 262 ? 30.462 -47.098 -54.588 1.00 36.72 262 GLY A N 1
ATOM 2009 C CA . GLY A 1 262 ? 31.005 -48.116 -53.706 1.00 36.72 262 GLY A CA 1
ATOM 2010 C C . GLY A 1 262 ? 30.335 -47.914 -52.337 1.00 36.72 262 GLY A C 1
ATOM 2011 O O . GLY A 1 262 ? 30.373 -46.808 -51.814 1.00 36.72 262 GLY A O 1
ATOM 2012 N N . ASN A 1 263 ? 29.747 -48.993 -51.805 1.00 40.94 263 ASN A N 1
ATOM 2013 C CA . ASN A 1 263 ? 29.518 -49.331 -50.386 1.00 40.94 263 ASN A CA 1
ATOM 2014 C C . ASN A 1 263 ? 28.586 -48.462 -49.508 1.00 40.94 263 ASN A C 1
ATOM 2016 O O . ASN A 1 263 ? 28.830 -47.288 -49.275 1.00 40.94 263 ASN A O 1
ATOM 2020 N N . ASN A 1 264 ? 27.441 -49.033 -49.082 1.00 39.56 264 ASN A N 1
ATOM 2021 C CA . ASN A 1 264 ? 27.181 -49.779 -47.815 1.00 39.56 264 ASN A CA 1
ATOM 2022 C C . ASN A 1 264 ? 26.957 -48.836 -46.617 1.00 39.56 264 ASN A C 1
ATOM 2024 O O . ASN A 1 264 ? 27.697 -47.884 -46.455 1.00 39.56 264 ASN A O 1
ATOM 2028 N N . HIS A 1 265 ? 26.018 -49.013 -45.686 1.00 37.62 265 HIS A N 1
ATOM 2029 C CA . HIS A 1 265 ? 25.086 -50.081 -45.311 1.00 37.62 265 HIS A CA 1
ATOM 2030 C C . HIS A 1 265 ? 24.001 -49.442 -44.417 1.00 37.62 265 HIS A C 1
ATOM 2032 O O . HIS A 1 265 ? 24.289 -48.478 -43.712 1.00 37.62 265 HIS A O 1
ATOM 2038 N N . GLY A 1 266 ? 22.794 -50.015 -44.369 1.00 34.62 266 GLY A N 1
ATOM 2039 C CA . GLY A 1 266 ? 21.799 -49.671 -43.346 1.00 34.62 266 GLY A CA 1
ATOM 2040 C C . GLY A 1 266 ? 20.390 -50.110 -43.720 1.00 34.62 266 GLY A C 1
ATOM 2041 O O . GLY A 1 266 ? 19.631 -49.349 -44.307 1.00 34.62 266 GLY A O 1
ATOM 2042 N N . VAL A 1 267 ? 20.080 -51.370 -43.430 1.00 38.59 267 VAL A N 1
ATOM 2043 C CA . VAL A 1 267 ? 18.831 -52.067 -43.756 1.00 38.59 267 VAL A CA 1
ATOM 2044 C C . VAL A 1 267 ? 17.809 -51.901 -42.618 1.00 38.59 267 VAL A C 1
ATOM 2046 O O . VAL A 1 267 ? 18.199 -51.745 -41.467 1.00 38.59 267 VAL A O 1
ATOM 2049 N N . ASN A 1 268 ? 16.533 -52.082 -42.980 1.00 35.19 268 ASN A N 1
ATOM 2050 C CA . ASN A 1 268 ? 15.330 -52.351 -42.170 1.00 35.19 268 ASN A CA 1
ATOM 2051 C C . ASN A 1 268 ? 14.547 -51.114 -41.709 1.00 35.19 268 ASN A C 1
ATOM 2053 O O . ASN A 1 268 ? 15.010 -50.318 -40.906 1.00 35.19 268 ASN A O 1
ATOM 2057 N N . ARG A 1 269 ? 13.402 -50.805 -42.339 1.00 37.16 269 ARG A N 1
ATOM 2058 C CA . ARG A 1 269 ? 12.087 -51.478 -42.209 1.00 37.16 269 ARG A CA 1
ATOM 2059 C C . ARG A 1 269 ? 11.670 -51.621 -40.751 1.00 37.16 269 ARG A C 1
ATOM 2061 O O . ARG A 1 269 ? 11.998 -52.621 -40.141 1.00 37.16 269 ARG A O 1
ATOM 2068 N N . ASP A 1 270 ? 10.840 -50.681 -40.310 1.00 39.47 270 ASP A N 1
ATOM 2069 C CA . ASP A 1 270 ? 9.649 -50.998 -39.532 1.00 39.47 270 ASP A CA 1
ATOM 2070 C C . ASP A 1 270 ? 8.508 -50.078 -39.976 1.00 39.47 270 ASP A C 1
ATOM 2072 O O . ASP A 1 270 ? 8.420 -48.900 -39.641 1.00 39.47 270 ASP A O 1
ATOM 2076 N N . ASN A 1 271 ? 7.649 -50.660 -40.810 1.00 41.50 271 ASN A N 1
ATOM 2077 C CA . ASN A 1 271 ? 6.259 -50.262 -40.957 1.00 41.50 271 ASN A CA 1
ATOM 2078 C C . ASN A 1 271 ? 5.558 -50.699 -39.669 1.00 41.50 271 ASN A C 1
ATOM 2080 O O . ASN A 1 271 ? 5.486 -51.904 -39.436 1.00 41.50 271 ASN A O 1
ATOM 2084 N N . ARG A 1 272 ? 5.023 -49.767 -38.876 1.00 37.81 272 ARG A N 1
ATOM 2085 C CA . ARG A 1 272 ? 3.937 -50.042 -37.924 1.00 37.81 272 ARG A CA 1
ATOM 2086 C C . ARG A 1 272 ? 3.189 -48.758 -37.567 1.00 37.81 272 ARG A C 1
ATOM 2088 O O . ARG A 1 272 ? 3.747 -47.824 -37.005 1.00 37.81 272 ARG A O 1
ATOM 2095 N N . ASP A 1 273 ? 1.912 -48.798 -37.920 1.00 41.03 273 ASP A N 1
ATOM 2096 C CA . ASP A 1 273 ? 0.774 -48.234 -37.204 1.00 41.03 273 ASP A CA 1
ATOM 2097 C C . ASP A 1 273 ? 0.632 -46.711 -37.100 1.00 41.03 273 ASP A C 1
ATOM 2099 O O . ASP A 1 273 ? 1.032 -46.049 -36.146 1.00 41.03 273 ASP A O 1
ATOM 2103 N N . SER A 1 274 ? -0.121 -46.181 -38.066 1.00 43.00 274 SER A N 1
ATOM 2104 C CA . SER A 1 274 ? -1.477 -45.680 -37.812 1.00 43.00 274 SER A CA 1
ATOM 2105 C C . SER A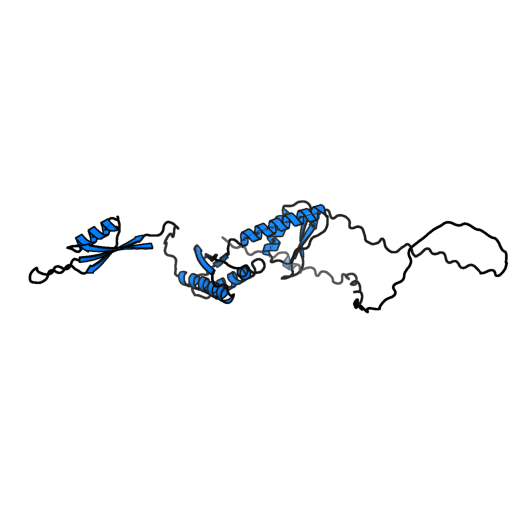 1 274 ? -1.788 -45.302 -36.358 1.00 43.00 274 SER A C 1
ATOM 2107 O O . SER A 1 274 ? -2.354 -46.099 -35.613 1.00 43.00 274 SER A O 1
ATOM 2109 N N . ARG A 1 275 ? -1.542 -44.043 -35.989 1.00 40.53 275 ARG A N 1
ATOM 2110 C CA . ARG A 1 275 ? -2.370 -43.342 -34.999 1.00 40.53 275 ARG A CA 1
ATOM 2111 C C . ARG A 1 275 ? -2.665 -41.927 -35.464 1.00 40.53 275 ARG A C 1
ATOM 2113 O O . ARG A 1 275 ? -1.891 -40.993 -35.278 1.00 40.53 275 ARG A O 1
ATOM 2120 N N . ASP A 1 276 ? -3.815 -41.853 -36.120 1.00 46.03 276 ASP A N 1
ATOM 2121 C CA . ASP A 1 276 ? -4.836 -40.829 -35.951 1.00 46.03 276 ASP A CA 1
ATOM 2122 C C . ASP A 1 276 ? -4.519 -39.774 -34.881 1.00 46.03 276 ASP A C 1
ATOM 2124 O O . ASP A 1 276 ? -4.424 -40.047 -33.684 1.00 46.03 276 ASP A O 1
ATOM 2128 N N . GLY A 1 277 ? -4.375 -38.540 -35.347 1.00 37.81 277 GLY A N 1
ATOM 2129 C CA . GLY A 1 277 ? -4.086 -37.372 -34.530 1.00 37.81 277 GLY A CA 1
ATOM 2130 C C . GLY A 1 277 ? -4.554 -36.109 -35.232 1.00 37.81 277 GLY A C 1
ATOM 2131 O O . GLY A 1 277 ? -3.802 -35.143 -35.347 1.00 37.81 277 GLY A O 1
ATOM 2132 N N . ASN A 1 278 ? -5.787 -36.153 -35.738 1.00 45.25 278 ASN A N 1
ATOM 2133 C CA . ASN A 1 278 ? -6.556 -35.027 -36.247 1.00 45.25 278 ASN A CA 1
ATOM 2134 C C . ASN A 1 278 ? -6.596 -33.887 -35.209 1.00 45.25 278 ASN A C 1
ATOM 2136 O O . ASN A 1 278 ? -7.497 -33.804 -34.376 1.00 45.25 278 ASN A O 1
ATOM 2140 N N . ARG A 1 279 ? -5.603 -32.991 -35.236 1.00 45.38 279 ARG A N 1
ATOM 2141 C CA . ARG A 1 279 ? -5.684 -31.687 -34.573 1.00 45.38 279 ARG A CA 1
ATOM 2142 C C . ARG A 1 279 ? -6.187 -30.678 -35.584 1.00 45.38 279 ARG A C 1
ATOM 2144 O O . ARG A 1 279 ? -5.417 -30.020 -36.279 1.00 45.38 279 ARG A O 1
ATOM 2151 N N . ASN A 1 280 ? -7.510 -30.625 -35.621 1.00 46.16 280 ASN A N 1
ATOM 2152 C CA . ASN A 1 280 ? -8.372 -29.574 -36.131 1.00 46.16 280 ASN A CA 1
ATOM 2153 C C . ASN A 1 280 ? -7.689 -28.186 -36.067 1.00 46.16 280 ASN A C 1
ATOM 2155 O O . ASN A 1 280 ? -7.737 -27.490 -35.051 1.00 46.16 280 ASN A O 1
ATOM 2159 N N . ARG A 1 281 ? -6.994 -27.790 -37.142 1.00 49.84 281 ARG A N 1
ATOM 2160 C CA . ARG A 1 281 ? -6.548 -26.407 -37.345 1.00 49.84 281 ARG A CA 1
ATOM 2161 C C . ARG A 1 281 ? -7.763 -25.650 -37.862 1.00 49.84 281 ARG A C 1
ATOM 2163 O O . ARG A 1 281 ? -8.105 -25.777 -39.033 1.00 49.84 281 ARG A O 1
ATOM 2170 N N . GLY A 1 282 ? -8.417 -24.905 -36.970 1.00 47.53 282 GLY A N 1
ATOM 2171 C CA . GLY A 1 282 ? -9.515 -24.006 -37.327 1.00 47.53 282 GLY A CA 1
ATOM 2172 C C . GLY A 1 282 ? -9.142 -23.069 -38.488 1.00 47.53 282 GLY A C 1
ATOM 2173 O O . GLY A 1 282 ? -7.952 -22.852 -38.749 1.00 47.53 282 GLY A O 1
ATOM 2174 N N . PRO A 1 283 ? -10.137 -22.526 -39.211 1.00 52.44 283 PRO A N 1
ATOM 2175 C CA . PRO A 1 283 ? -9.897 -21.771 -40.431 1.00 52.44 283 PRO A CA 1
ATOM 2176 C C . PRO A 1 283 ? -8.966 -20.586 -40.166 1.00 52.44 283 PRO A C 1
ATOM 2178 O O . PRO A 1 283 ? -9.080 -19.867 -39.171 1.00 52.44 283 PRO A O 1
ATOM 2181 N N . ARG A 1 284 ? -8.000 -20.423 -41.073 1.00 55.81 284 ARG A N 1
ATOM 2182 C CA . ARG A 1 284 ? -7.004 -19.350 -41.092 1.00 55.81 284 ARG A CA 1
ATOM 2183 C C . ARG A 1 284 ? -7.741 -18.011 -40.989 1.00 55.81 284 ARG A C 1
ATOM 2185 O O . ARG A 1 284 ? -8.431 -17.646 -41.932 1.00 55.81 284 ARG A O 1
ATOM 2192 N N . ARG A 1 285 ? -7.614 -17.305 -39.855 1.00 58.03 285 ARG A N 1
ATOM 2193 C CA . ARG A 1 285 ? -8.175 -15.953 -39.685 1.00 58.03 285 ARG A CA 1
ATOM 2194 C C . ARG A 1 285 ? -7.712 -15.090 -40.856 1.00 58.03 285 ARG A C 1
ATOM 2196 O O . ARG A 1 285 ? -6.510 -14.864 -41.017 1.00 58.03 285 ARG A O 1
ATOM 2203 N N . GLU A 1 286 ? -8.658 -14.661 -41.681 1.00 56.53 286 GLU A N 1
ATOM 2204 C CA . GLU A 1 286 ? -8.406 -13.678 -42.724 1.00 56.53 286 GLU A CA 1
ATOM 2205 C C . GLU A 1 286 ? -7.859 -12.407 -42.070 1.00 56.53 286 GLU A C 1
ATOM 2207 O O . GLU A 1 286 ? -8.284 -12.010 -40.981 1.00 56.53 286 GLU A O 1
ATOM 2212 N N . LYS A 1 287 ? -6.843 -11.807 -42.697 1.00 54.91 287 LYS A N 1
ATOM 2213 C CA . LYS A 1 287 ? -6.279 -10.544 -42.217 1.00 54.91 287 LYS A CA 1
ATOM 2214 C C . LYS A 1 287 ? -7.402 -9.496 -42.223 1.00 54.91 287 LYS A C 1
ATOM 2216 O O . LYS A 1 287 ? -8.102 -9.413 -43.233 1.00 54.91 287 LYS A O 1
ATOM 2221 N N . PRO A 1 288 ? -7.578 -8.699 -41.153 1.00 57.44 288 PRO A N 1
ATOM 2222 C CA . PRO A 1 288 ? -8.578 -7.642 -41.163 1.00 57.44 288 PRO A CA 1
ATOM 2223 C C . PRO A 1 288 ? -8.289 -6.678 -42.318 1.00 57.44 288 PRO A C 1
ATOM 2225 O O . PRO A 1 288 ? -7.128 -6.378 -42.614 1.00 57.44 288 PRO A O 1
ATOM 2228 N N . ALA A 1 289 ? -9.352 -6.236 -42.990 1.00 63.56 289 ALA A N 1
ATOM 2229 C CA . ALA A 1 289 ? -9.258 -5.264 -44.068 1.00 63.56 289 ALA A CA 1
ATOM 2230 C C . ALA A 1 289 ? -8.560 -3.980 -43.573 1.00 63.56 289 ALA A C 1
ATOM 2232 O O . ALA A 1 289 ? -8.726 -3.610 -42.406 1.00 63.56 289 ALA A O 1
ATOM 2233 N N . PRO A 1 290 ? -7.783 -3.293 -44.430 1.00 57.22 290 PRO A N 1
ATOM 2234 C CA . PRO A 1 290 ? -7.152 -2.035 -44.059 1.00 57.22 290 PRO A CA 1
ATOM 2235 C C . PRO A 1 290 ? -8.212 -1.022 -43.615 1.00 57.22 290 PRO A C 1
ATOM 2237 O O . PRO A 1 290 ? -9.270 -0.901 -44.239 1.00 57.22 290 PRO A O 1
ATOM 2240 N N . TYR A 1 291 ? -7.913 -0.320 -42.520 1.00 57.22 291 TYR A N 1
ATOM 2241 C CA . TYR A 1 291 ? -8.768 0.703 -41.926 1.00 57.22 291 TYR A CA 1
ATOM 2242 C C . TYR A 1 291 ? -9.170 1.733 -42.989 1.00 57.22 291 TYR A C 1
ATOM 2244 O O . TYR A 1 291 ? -8.319 2.427 -43.544 1.00 57.22 291 TYR A O 1
ATOM 2252 N N . LYS A 1 292 ? -10.469 1.809 -43.298 1.00 56.62 292 LYS A N 1
ATOM 2253 C CA . LYS A 1 292 ? -11.023 2.893 -44.109 1.00 56.62 292 LYS A CA 1
ATOM 2254 C C . LYS A 1 292 ? -11.231 4.083 -43.188 1.00 56.62 292 LYS A C 1
ATOM 2256 O O . LYS A 1 292 ? -12.086 4.050 -42.309 1.00 56.62 292 LYS A O 1
ATOM 2261 N N . GLU A 1 293 ? -10.440 5.123 -43.396 1.00 57.34 293 GLU A N 1
ATOM 2262 C CA . GLU A 1 293 ? -10.614 6.409 -42.736 1.00 57.34 293 GLU A CA 1
ATOM 2263 C C . GLU A 1 293 ? -11.892 7.062 -43.284 1.00 57.34 293 GLU A C 1
ATOM 2265 O O . GLU A 1 293 ? -11.895 7.721 -44.321 1.00 57.34 293 GLU A O 1
ATOM 2270 N N . SER A 1 294 ? -13.023 6.777 -42.639 1.00 55.31 294 SER A N 1
ATOM 2271 C CA . SER A 1 294 ? -14.329 7.314 -43.014 1.00 55.31 294 SER A CA 1
ATOM 2272 C C . SER A 1 294 ? -15.043 7.903 -41.805 1.00 55.31 294 SER A C 1
ATOM 2274 O O . SER A 1 294 ? -15.921 7.272 -41.228 1.00 55.31 294 SER A O 1
ATOM 2276 N N . SER A 1 295 ? -14.681 9.132 -41.460 1.00 50.72 295 SER A N 1
ATOM 2277 C CA . SER A 1 295 ? -15.628 10.199 -41.123 1.00 50.72 295 SER A CA 1
ATOM 2278 C C . SER A 1 295 ? -14.839 11.473 -40.833 1.00 50.72 295 SER A C 1
ATOM 2280 O O . SER A 1 295 ? -13.762 11.456 -40.241 1.00 50.72 295 SER A O 1
ATOM 2282 N N . LYS A 1 296 ? -15.356 12.592 -41.337 1.00 53.97 296 LYS A N 1
ATOM 2283 C CA . LYS A 1 296 ? -14.839 13.936 -41.081 1.00 53.97 296 LYS A CA 1
ATOM 2284 C C . LYS A 1 296 ? -14.661 14.112 -39.570 1.00 53.97 296 LYS A C 1
ATOM 2286 O O . LYS A 1 296 ? -15.605 13.866 -38.826 1.00 53.97 296 LYS A O 1
ATOM 2291 N N . ARG A 1 297 ? -13.481 14.559 -39.127 1.00 56.50 297 ARG A N 1
ATOM 2292 C CA . ARG A 1 297 ? -13.328 15.119 -37.779 1.00 56.50 297 ARG A CA 1
ATOM 2293 C C . ARG A 1 297 ? -14.303 16.287 -37.678 1.00 56.50 297 ARG A C 1
ATOM 2295 O O . ARG A 1 297 ? -14.106 17.296 -38.354 1.00 56.50 297 ARG A O 1
ATOM 2302 N N . GLU A 1 298 ? -15.365 16.131 -36.900 1.00 60.53 298 GLU A N 1
ATOM 2303 C CA . GLU A 1 298 ? -16.184 17.268 -36.506 1.00 60.53 298 GLU A CA 1
ATOM 2304 C C . GLU A 1 298 ? -15.287 18.207 -35.700 1.00 60.53 298 GLU A C 1
ATOM 2306 O O . GLU A 1 298 ? -14.689 17.830 -34.692 1.00 60.53 298 GLU A O 1
ATOM 2311 N N . VAL A 1 299 ? -15.096 19.409 -36.235 1.00 63.81 299 VAL A N 1
ATOM 2312 C CA . VAL A 1 299 ? -14.373 20.481 -35.559 1.00 63.81 299 VAL A CA 1
ATOM 2313 C C . VAL A 1 299 ? -15.216 20.879 -34.352 1.00 63.81 299 VAL A C 1
ATOM 2315 O O . VAL A 1 299 ? -16.415 21.114 -34.497 1.00 63.81 299 VAL A O 1
ATOM 2318 N N . ALA A 1 300 ? -14.603 20.926 -33.168 1.00 56.97 300 ALA A N 1
ATOM 2319 C CA . ALA A 1 300 ? -15.280 21.369 -31.955 1.00 56.97 300 ALA A CA 1
ATOM 2320 C C . ALA A 1 300 ? -15.922 22.759 -32.174 1.00 56.97 300 ALA A C 1
ATOM 2322 O O . ALA A 1 300 ? -15.307 23.608 -32.828 1.00 56.97 300 ALA A O 1
ATOM 2323 N N . PRO A 1 301 ? -17.140 23.010 -31.659 1.00 59.97 301 PRO A N 1
ATOM 2324 C CA . PRO A 1 301 ? -17.814 24.292 -31.830 1.00 59.97 301 PRO A CA 1
ATOM 2325 C C . PRO A 1 301 ? -16.963 25.438 -31.261 1.00 59.97 301 PRO A C 1
ATOM 2327 O O . PRO A 1 301 ? -16.372 25.322 -30.187 1.00 59.97 301 PRO A O 1
ATOM 2330 N N . ALA A 1 302 ? -16.909 26.555 -31.993 1.00 59.34 302 ALA A N 1
ATOM 2331 C CA . ALA A 1 302 ? -16.023 27.696 -31.732 1.00 59.34 302 ALA A CA 1
ATOM 2332 C C . ALA A 1 302 ? -16.227 28.379 -30.361 1.00 59.34 302 ALA A C 1
ATOM 2334 O O . ALA A 1 302 ? -15.389 29.170 -29.935 1.00 59.34 302 ALA A O 1
ATOM 2335 N N . GLU A 1 303 ? -17.303 28.053 -29.644 1.00 58.91 303 GLU A N 1
ATOM 2336 C CA . GLU A 1 303 ? -17.624 28.613 -28.327 1.00 58.91 303 GLU A CA 1
ATOM 2337 C C . GLU A 1 303 ? -16.834 27.975 -27.169 1.00 58.91 303 GLU A C 1
ATOM 2339 O O . GLU A 1 303 ? -16.773 28.547 -26.083 1.00 58.91 303 GLU A O 1
ATOM 2344 N N . ALA A 1 304 ? -16.158 26.840 -27.388 1.00 54.62 304 ALA A N 1
ATOM 2345 C CA . ALA A 1 304 ? -15.359 26.172 -26.353 1.00 54.62 304 ALA A CA 1
ATOM 2346 C C . ALA A 1 304 ? -13.928 26.729 -26.195 1.00 54.62 304 ALA A C 1
ATOM 2348 O O . ALA A 1 304 ? -13.199 26.309 -25.299 1.00 54.62 304 ALA A O 1
ATOM 2349 N N . VAL A 1 305 ? -13.499 27.664 -27.051 1.00 56.59 305 VAL A N 1
ATOM 2350 C CA . VAL A 1 305 ? -12.100 28.137 -27.086 1.00 56.59 305 VAL A CA 1
ATOM 2351 C C . VAL A 1 305 ? -11.793 29.167 -25.986 1.00 56.59 305 VAL A C 1
ATOM 2353 O O . VAL A 1 305 ? -10.632 29.347 -25.637 1.00 56.59 305 VAL A O 1
ATOM 2356 N N . ASN A 1 306 ? -12.811 29.800 -25.388 1.00 55.25 306 ASN A N 1
ATOM 2357 C CA . ASN A 1 306 ? -12.629 30.901 -24.428 1.00 55.25 306 ASN A CA 1
ATOM 2358 C C . ASN A 1 306 ? -13.284 30.684 -23.053 1.00 55.25 306 ASN A C 1
ATOM 2360 O O . ASN A 1 306 ? -13.544 31.653 -22.342 1.00 55.25 306 ASN A O 1
ATOM 2364 N N . GLN A 1 307 ? -13.533 29.438 -22.640 1.00 57.22 307 GLN A N 1
ATOM 2365 C CA . GLN A 1 307 ? -13.900 29.164 -21.246 1.00 57.22 307 GLN A CA 1
ATOM 2366 C C . GLN A 1 307 ? -12.653 28.780 -20.430 1.00 57.22 307 GLN A C 1
ATOM 2368 O O . GLN A 1 307 ? -11.915 27.880 -20.837 1.00 57.22 307 GLN A O 1
ATOM 2373 N N . PRO A 1 308 ? -12.377 29.442 -19.289 1.00 59.75 308 PRO A N 1
ATOM 2374 C CA . PRO A 1 308 ? -11.256 29.071 -18.435 1.00 59.75 308 PRO A CA 1
ATOM 2375 C C . PRO A 1 308 ? -11.491 27.679 -17.832 1.00 59.75 308 PRO A C 1
ATOM 2377 O O . PRO A 1 308 ? -12.504 27.426 -17.188 1.00 59.75 308 PRO A O 1
ATOM 2380 N N . LEU A 1 309 ? -10.522 26.782 -18.029 1.00 58.72 309 LEU A N 1
ATOM 2381 C CA . LEU A 1 309 ? -10.588 25.362 -17.654 1.00 58.72 309 LEU A CA 1
ATOM 2382 C C . LEU A 1 309 ? -10.549 25.078 -16.139 1.00 58.72 309 LEU A C 1
ATOM 2384 O O . LEU A 1 309 ? -10.634 23.918 -15.749 1.00 58.72 309 LEU A O 1
ATOM 2388 N N . TYR A 1 310 ? -10.432 26.101 -15.288 1.00 54.62 310 TYR A N 1
ATOM 2389 C CA . TYR A 1 310 ? -10.421 25.961 -13.832 1.00 54.62 310 TYR A CA 1
ATOM 2390 C C . TYR A 1 310 ? -11.080 27.175 -13.171 1.00 54.62 310 TYR A C 1
ATOM 2392 O O . TYR A 1 310 ? -10.662 28.315 -13.384 1.00 54.62 310 TYR A O 1
ATOM 2400 N N . GLY A 1 311 ? -12.091 26.921 -12.336 1.00 47.53 311 GLY A N 1
ATOM 2401 C CA . GLY A 1 311 ? -12.533 27.884 -11.333 1.00 47.53 311 GLY A CA 1
ATOM 2402 C C . GLY A 1 311 ? -11.405 28.087 -10.326 1.00 47.53 311 GLY A C 1
ATOM 2403 O O . GLY A 1 311 ? -10.891 27.118 -9.766 1.00 47.53 311 GLY A O 1
ATOM 2404 N N . LYS A 1 312 ? -10.981 29.338 -10.147 1.00 39.19 312 LYS A N 1
ATOM 2405 C CA . LYS A 1 312 ? -10.030 29.726 -9.106 1.00 39.19 312 LYS A CA 1
ATOM 2406 C C . LYS A 1 312 ? -10.621 29.346 -7.748 1.00 39.19 312 LYS A C 1
ATOM 2408 O O . LYS A 1 312 ? -11.755 29.707 -7.451 1.00 39.19 312 LYS A O 1
ATOM 2413 N N . ILE A 1 313 ? -9.861 28.597 -6.960 1.00 50.25 313 ILE A N 1
ATOM 2414 C CA . ILE A 1 313 ? -10.082 28.495 -5.522 1.00 50.25 313 ILE A CA 1
ATOM 2415 C C . ILE A 1 313 ? -9.325 29.687 -4.943 1.00 50.25 313 ILE A C 1
ATOM 2417 O O . ILE A 1 313 ? -8.099 29.736 -5.062 1.00 50.25 313 ILE A O 1
ATOM 2421 N N . ASP A 1 314 ? -10.055 30.666 -4.419 1.00 47.41 314 ASP A N 1
ATOM 2422 C CA . ASP A 1 314 ? -9.462 31.777 -3.679 1.00 47.41 314 ASP A CA 1
ATOM 2423 C C . ASP A 1 314 ? -9.007 31.252 -2.305 1.00 47.41 314 ASP A C 1
ATOM 2425 O O . ASP A 1 314 ? -9.769 30.573 -1.612 1.00 47.41 314 ASP A O 1
ATOM 2429 N N . LEU A 1 315 ? -7.736 31.507 -1.976 1.00 44.94 315 LEU A N 1
ATOM 2430 C CA . LEU A 1 315 ? -7.124 31.282 -0.661 1.00 44.94 315 LEU A CA 1
ATOM 2431 C C . LEU A 1 315 ? -7.410 32.467 0.263 1.00 44.94 315 LEU A C 1
ATOM 2433 O O . LEU A 1 315 ? -7.315 33.614 -0.232 1.00 44.94 315 LEU A O 1
#

Nearest PDB structures (foldseek):
  3gku-assembly1_A  TM=6.503E-01  e=6.241E-20  [Clostridium] symbiosum ATCC 14940
  3gku-assembly1_B  TM=6.738E-01  e=5.655E-17  [Clostridium] symbiosum ATCC 14940
  3gku-assembly2_C-2  TM=5.601E-01  e=1.935E-08  [Clostridium] symbiosum ATCC 14940
  6ha8-assembly1_c  TM=4.063E-01  e=1.457E-03  Bacillus subtilis subsp. subtilis str. 168

Mean predicted aligned error: 21.32 Å

Solvent-accessible surface area (backbone atoms only — not comparable to full-atom values): 20053 Å² total; per-residue (Å²): 95,79,51,73,46,80,19,68,16,83,37,62,67,52,4,48,53,52,26,26,63,75,70,74,46,61,77,90,73,48,50,73,46,81,76,37,77,51,46,77,43,100,78,78,84,46,76,47,58,5,30,25,39,32,35,35,78,49,81,73,84,84,75,92,77,78,84,64,91,72,73,91,52,65,63,37,52,50,47,30,48,49,52,52,50,52,52,41,42,75,73,70,44,83,64,61,47,72,50,75,48,77,54,95,55,36,35,41,36,38,50,43,63,80,69,49,69,71,63,39,29,80,94,37,54,41,39,55,50,50,28,54,54,34,28,54,60,26,54,67,48,89,75,79,80,52,47,53,43,66,47,46,89,61,45,71,60,56,50,50,55,51,45,43,52,49,39,55,54,49,48,54,49,17,56,74,67,22,46,69,48,75,51,73,54,49,56,74,69,61,49,49,50,36,47,54,56,43,72,76,40,87,56,44,47,71,47,80,47,77,55,88,78,63,19,20,45,35,39,36,28,75,67,55,56,81,72,82,74,81,85,81,80,86,83,82,84,83,80,72,80,83,82,81,73,79,87,79,86,85,83,90,80,89,79,92,81,87,80,92,86,80,83,90,86,87,84,81,89,81,91,80,77,93,71,90,72,89,72,83,75,70,81,79,80,73,79,78,75,81,85,76,93,79,74,81,82,77,74,78,66,82,79,68,79,79,61,80,93,64,84,81,81,85,129

Radius of gyration: 43.13 Å; Cα contacts (8 Å, |Δi|>4): 363; chains: 1; bounding box: 54×84×161 Å